Protein AF-A0A7D5N4Z1-F1 (afdb_monomer)

pLDDT: mean 80.25, std 20.15, range [29.64, 98.75]

Radius of gyration: 25.47 Å; Cα contacts (8 Å, |Δi|>4): 442; chains: 1; bounding box: 57×59×46 Å

Solvent-accessible surface area (backbone atoms only — not comparable to full-atom values): 12666 Å² total; per-residue (Å²): 54,67,39,46,40,84,80,30,51,70,9,36,26,38,37,32,42,27,51,52,94,55,94,46,41,27,31,43,32,22,30,40,20,60,63,55,10,34,33,41,40,34,22,59,38,72,70,51,70,72,51,78,49,69,42,87,53,62,78,53,32,35,65,41,74,47,76,59,92,38,39,38,40,29,31,36,21,78,78,75,75,64,76,42,84,71,48,78,47,77,36,79,63,66,93,67,62,47,72,47,81,36,77,40,29,79,45,89,98,50,87,54,72,50,38,80,63,91,85,81,80,98,68,86,71,72,82,66,89,61,71,81,69,68,73,44,81,45,72,37,54,82,83,54,80,60,50,34,32,44,29,43,44,53,87,76,48,74,55,72,46,79,49,73,45,57,47,98,88,66,51,75,78,46,76,48,77,41,62,33,68,67,48,68,44,80,40,54,48,84,82,46,74,91,85,82,75,89,70,85,86,68,81,70,78,75,77,76,77,89,130

Structure (mmCIF, N/CA/C/O backbone):
data_AF-A0A7D5N4Z1-F1
#
_entry.id   AF-A0A7D5N4Z1-F1
#
loop_
_atom_site.group_PDB
_atom_site.id
_atom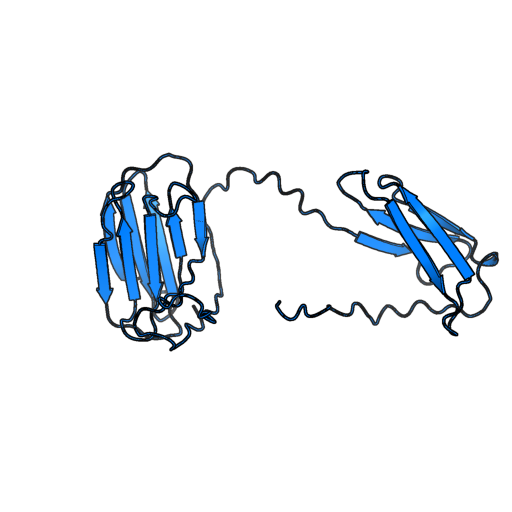_site.type_symbol
_atom_site.label_atom_id
_atom_site.label_alt_id
_atom_site.label_comp_id
_atom_site.label_asym_id
_atom_site.label_entity_id
_atom_site.label_seq_id
_atom_site.pdbx_PDB_ins_code
_atom_site.Cartn_x
_atom_site.Cartn_y
_atom_site.Cartn_z
_atom_site.occupancy
_atom_site.B_iso_or_equiv
_atom_site.auth_seq_id
_atom_site.auth_comp_id
_atom_site.auth_asym_id
_atom_site.auth_atom_id
_atom_site.pdbx_PDB_model_num
ATOM 1 N N . MET A 1 1 ? 3.210 -9.883 -3.774 1.00 87.44 1 MET A N 1
ATOM 2 C CA . MET A 1 1 ? 2.135 -9.993 -4.776 1.00 87.44 1 MET A CA 1
ATOM 3 C C . MET A 1 1 ? 2.426 -11.229 -5.589 1.00 87.44 1 MET A C 1
ATOM 5 O O . MET A 1 1 ? 3.532 -11.355 -6.102 1.00 87.44 1 MET A O 1
ATOM 9 N N . LYS A 1 2 ? 1.469 -12.153 -5.645 1.00 88.69 2 LYS A N 1
ATOM 10 C CA . LYS A 1 2 ? 1.566 -13.330 -6.513 1.00 88.69 2 LYS A CA 1
ATOM 11 C C . LYS A 1 2 ? 1.108 -13.025 -7.931 1.00 88.69 2 LYS A C 1
ATOM 13 O O . LYS A 1 2 ? 1.633 -13.631 -8.851 1.00 88.69 2 LYS A O 1
ATOM 18 N N . HIS A 1 3 ? 0.150 -12.108 -8.068 1.00 91.81 3 HIS A N 1
ATOM 19 C CA . HIS A 1 3 ? -0.408 -11.719 -9.352 1.00 91.81 3 HIS A CA 1
ATOM 20 C C . HIS A 1 3 ? -0.899 -10.262 -9.342 1.00 91.81 3 HIS A C 1
ATOM 22 O O . HIS A 1 3 ? -1.378 -9.780 -8.308 1.00 91.81 3 HIS A O 1
ATOM 28 N N . VAL A 1 4 ? -0.816 -9.588 -10.484 1.00 91.81 4 VAL A N 1
ATOM 29 C CA . VAL A 1 4 ? -1.508 -8.352 -10.846 1.00 91.81 4 VAL A CA 1
ATOM 30 C C . VAL A 1 4 ? -2.098 -8.516 -12.250 1.00 91.81 4 VAL A C 1
ATOM 32 O O . VAL A 1 4 ? -1.390 -8.854 -13.197 1.00 91.81 4 VAL A O 1
ATOM 35 N N . GLY A 1 5 ? -3.394 -8.246 -12.393 1.00 89.38 5 GLY A N 1
ATOM 36 C CA . GLY A 1 5 ? -4.090 -8.401 -13.665 1.00 89.38 5 GLY A CA 1
ATOM 37 C C . GLY A 1 5 ? -3.460 -7.582 -14.784 1.00 89.38 5 GLY A C 1
ATOM 38 O O . GLY A 1 5 ? -3.300 -6.362 -14.673 1.00 89.38 5 GLY A O 1
ATOM 39 N N . ASN A 1 6 ? -3.145 -8.237 -15.903 1.00 92.06 6 ASN A N 1
ATOM 40 C CA . ASN A 1 6 ? -2.630 -7.581 -17.107 1.00 92.06 6 ASN A CA 1
ATOM 41 C C . ASN A 1 6 ? -3.762 -6.947 -17.935 1.00 92.06 6 ASN A C 1
ATOM 43 O O . ASN A 1 6 ? -4.020 -7.316 -19.078 1.00 92.06 6 ASN A O 1
ATOM 47 N N . ILE A 1 7 ? -4.480 -6.020 -17.307 1.00 91.50 7 ILE A N 1
ATOM 48 C CA . ILE A 1 7 ? -5.651 -5.333 -17.874 1.00 91.50 7 ILE A CA 1
ATOM 49 C C . ILE A 1 7 ? -5.257 -3.956 -18.421 1.00 91.50 7 ILE A C 1
ATOM 51 O O . ILE A 1 7 ? -5.824 -3.464 -19.394 1.00 91.50 7 ILE A O 1
ATOM 55 N N . TYR A 1 8 ? -4.255 -3.336 -17.801 1.00 95.38 8 TYR A N 1
ATOM 56 C CA . TYR A 1 8 ? -3.620 -2.104 -18.245 1.00 95.38 8 TYR A CA 1
ATOM 57 C C . TYR A 1 8 ? -2.178 -2.098 -17.739 1.00 95.38 8 TYR A C 1
ATOM 59 O O . TYR A 1 8 ? -1.920 -2.610 -16.651 1.00 95.38 8 TYR A O 1
ATOM 67 N N . SER A 1 9 ? -1.234 -1.483 -18.462 1.00 95.62 9 SER A N 1
ATOM 68 C CA . SER A 1 9 ? 0.184 -1.481 -18.052 1.00 95.62 9 SER A CA 1
ATOM 69 C C . SER A 1 9 ? 0.394 -0.884 -16.654 1.00 95.62 9 SER A C 1
ATOM 71 O O . SER A 1 9 ? 1.261 -1.330 -15.905 1.00 95.62 9 SER A O 1
ATOM 73 N N . TRP A 1 10 ? -0.447 0.087 -16.292 1.00 96.25 10 TRP A N 1
ATOM 74 C CA . TRP A 1 10 ? -0.523 0.743 -14.985 1.00 96.25 10 TRP A CA 1
ATOM 75 C C . TRP A 1 10 ? -1.644 0.226 -14.075 1.00 96.25 10 TRP A C 1
ATOM 77 O O . TRP A 1 10 ? -2.023 0.936 -13.138 1.00 96.25 10 TRP A O 1
ATOM 87 N N . ALA A 1 11 ? -2.174 -0.979 -14.297 1.00 96.25 11 ALA A N 1
ATOM 88 C CA . ALA A 1 11 ? -2.868 -1.687 -13.224 1.00 96.25 11 ALA A CA 1
ATOM 89 C C . ALA A 1 11 ? -1.899 -1.880 -12.041 1.00 96.25 11 ALA A C 1
ATOM 91 O O . ALA A 1 11 ? -0.683 -1.927 -12.222 1.00 96.25 11 ALA A O 1
ATOM 92 N N . LYS A 1 12 ? -2.415 -1.902 -10.813 1.00 96.69 12 LYS A N 1
ATOM 93 C CA . LYS A 1 12 ? -1.607 -1.840 -9.589 1.00 96.69 12 LYS A CA 1
ATOM 94 C C . LYS A 1 12 ? -2.113 -2.839 -8.570 1.00 96.69 12 LYS A C 1
ATOM 96 O O . LYS A 1 12 ? -3.306 -2.857 -8.269 1.00 96.69 12 LYS A O 1
ATOM 101 N N . ALA A 1 13 ? -1.182 -3.565 -7.968 1.00 96.75 13 ALA A N 1
ATOM 102 C CA . ALA A 1 13 ? -1.391 -4.298 -6.729 1.00 96.75 13 ALA A CA 1
ATOM 103 C C . ALA A 1 13 ? -0.227 -4.006 -5.774 1.00 96.75 13 ALA A C 1
ATOM 105 O O . ALA A 1 13 ? 0.937 -4.134 -6.146 1.00 96.75 13 ALA A O 1
ATOM 106 N N . GLY A 1 14 ? -0.513 -3.604 -4.539 1.00 97.38 14 GLY A N 1
ATOM 107 C CA . GLY A 1 14 ? 0.528 -3.336 -3.550 1.00 97.38 14 GLY A CA 1
ATOM 108 C C . GLY A 1 14 ? 0.004 -2.886 -2.199 1.00 97.38 14 GLY A C 1
ATOM 109 O O . GLY A 1 14 ? -1.053 -3.324 -1.751 1.00 97.38 14 GLY A O 1
ATOM 110 N N . VAL A 1 15 ? 0.758 -2.009 -1.545 1.00 98.12 15 VAL A N 1
ATOM 111 C CA . VAL A 1 15 ? 0.422 -1.441 -0.236 1.00 98.12 15 VAL A CA 1
ATOM 112 C C . VAL A 1 15 ? 0.338 0.075 -0.317 1.00 98.12 15 VAL A C 1
ATOM 114 O O . VAL A 1 15 ? 1.018 0.701 -1.129 1.00 98.12 15 VAL A O 1
ATOM 117 N N . MET A 1 16 ? -0.483 0.675 0.536 1.00 98.31 16 MET A N 1
ATOM 118 C CA . MET A 1 16 ? -0.638 2.123 0.632 1.00 98.31 16 MET A CA 1
ATOM 119 C C . MET A 1 16 ? -0.737 2.556 2.088 1.00 98.31 16 MET A C 1
ATOM 121 O O . MET A 1 16 ? -1.402 1.901 2.890 1.00 98.31 16 MET A O 1
ATOM 125 N N . ILE A 1 17 ? -0.126 3.700 2.389 1.00 98.25 17 ILE A N 1
ATOM 126 C CA . ILE A 1 17 ? -0.434 4.510 3.564 1.00 98.25 17 ILE A CA 1
ATOM 127 C C . ILE A 1 17 ? -1.073 5.809 3.072 1.00 98.25 17 ILE A C 1
ATOM 129 O O . ILE A 1 17 ? -0.517 6.488 2.208 1.00 98.25 17 ILE A O 1
ATOM 133 N N . ARG A 1 18 ? -2.244 6.158 3.602 1.00 98.12 18 ARG A N 1
ATOM 134 C CA . ARG A 1 18 ? -2.991 7.373 3.252 1.00 98.12 18 ARG A CA 1
ATOM 135 C C . ARG A 1 18 ? -3.532 8.062 4.495 1.00 98.12 18 ARG A C 1
ATOM 137 O O . ARG A 1 18 ? -3.934 7.398 5.448 1.00 98.12 18 ARG A O 1
ATOM 144 N N . GLU A 1 19 ? -3.571 9.388 4.472 1.00 97.62 19 GLU A N 1
ATOM 145 C CA . GLU A 1 19 ? -3.971 10.175 5.644 1.00 97.62 19 GLU A CA 1
ATOM 146 C C . GLU A 1 19 ? -5.468 10.039 5.948 1.00 97.62 19 GLU A C 1
ATOM 148 O O . GLU A 1 19 ? -5.876 9.877 7.091 1.00 97.62 19 GLU A O 1
ATOM 153 N N . THR A 1 20 ? -6.303 10.056 4.911 1.00 96.56 20 THR A N 1
ATOM 154 C CA . THR A 1 20 ? -7.766 10.014 5.017 1.00 96.56 20 THR A CA 1
ATOM 155 C C . THR A 1 20 ? -8.365 9.142 3.917 1.00 96.56 20 THR A C 1
ATOM 157 O O . THR A 1 20 ? -7.721 8.863 2.903 1.00 96.56 20 THR A O 1
ATOM 160 N N . LEU A 1 21 ? -9.631 8.742 4.065 1.00 94.69 21 LEU A N 1
ATOM 161 C CA . LEU A 1 21 ? -10.354 7.953 3.055 1.00 94.69 21 LEU A CA 1
ATOM 162 C C . LEU A 1 21 ? -10.891 8.784 1.872 1.00 94.69 21 LEU A C 1
ATOM 164 O O . LEU A 1 21 ? -11.389 8.217 0.901 1.00 94.69 21 LEU A O 1
ATOM 168 N N . GLN A 1 22 ? -10.732 10.110 1.899 1.00 96.38 22 GLN A N 1
ATOM 169 C CA . GLN A 1 22 ? -11.157 11.000 0.812 1.00 96.38 22 GLN A CA 1
ATOM 170 C C . GLN A 1 22 ? -10.310 10.795 -0.450 1.00 96.38 22 GLN A C 1
ATOM 172 O O . GLN A 1 22 ? -9.104 10.556 -0.367 1.00 96.38 22 GLN A O 1
ATOM 177 N N . THR A 1 23 ? -10.915 10.909 -1.633 1.00 94.31 23 THR A N 1
ATOM 178 C CA . THR A 1 23 ? -10.254 10.660 -2.935 1.00 94.31 23 THR A CA 1
ATOM 179 C C . THR A 1 23 ? -9.027 11.549 -3.182 1.00 94.31 23 THR A C 1
ATOM 181 O O . THR A 1 23 ? -8.060 11.141 -3.830 1.00 94.31 23 THR A O 1
ATOM 184 N N . ASN A 1 24 ? -9.024 12.751 -2.611 1.00 95.62 24 ASN A N 1
ATOM 185 C CA . ASN A 1 24 ? -7.960 13.745 -2.723 1.00 95.62 24 ASN A CA 1
ATOM 186 C C . ASN A 1 24 ? -6.883 13.649 -1.620 1.00 95.62 24 ASN A C 1
ATOM 188 O O . ASN A 1 24 ? -6.031 14.531 -1.526 1.00 95.62 24 ASN A O 1
ATOM 192 N N . SER A 1 25 ? -6.898 12.599 -0.792 1.00 98.19 25 SER A N 1
ATOM 193 C CA . SER A 1 25 ? -5.991 12.458 0.352 1.00 98.19 25 SER A CA 1
ATOM 194 C C . SER A 1 25 ? -4.517 12.334 -0.041 1.00 98.19 25 SER A C 1
ATOM 196 O O . SER A 1 25 ? -4.190 11.739 -1.079 1.00 98.19 25 SER A O 1
ATOM 198 N N . LYS A 1 26 ? -3.641 12.851 0.827 1.00 98.69 26 LYS A N 1
ATOM 199 C CA . LYS A 1 26 ? -2.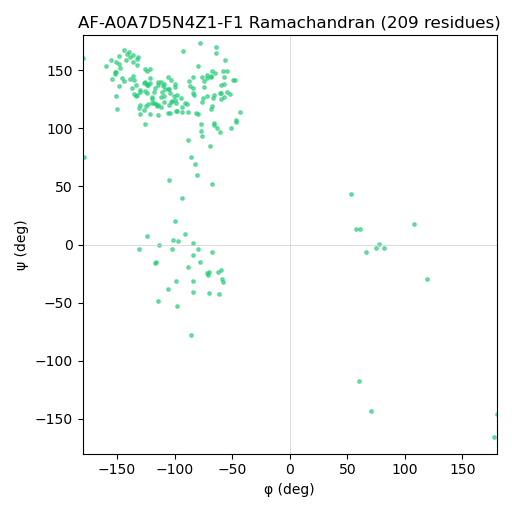204 12.561 0.809 1.00 98.69 26 LYS A CA 1
ATOM 200 C C . LYS A 1 26 ? -1.990 11.062 0.982 1.00 98.69 26 LYS A C 1
ATOM 202 O O . LYS A 1 26 ? -2.651 10.425 1.807 1.00 98.69 26 LYS A O 1
ATOM 207 N N . HIS A 1 27 ? -1.077 10.495 0.211 1.00 98.69 27 HIS A N 1
ATOM 208 C CA . HIS A 1 27 ? -0.798 9.064 0.254 1.00 98.69 27 HIS A CA 1
ATOM 209 C C . HIS A 1 27 ? 0.614 8.765 -0.229 1.00 98.69 27 HIS A C 1
ATOM 211 O O . HIS A 1 27 ? 1.187 9.536 -0.988 1.00 98.69 27 HIS A O 1
ATOM 217 N N . SER A 1 28 ? 1.128 7.605 0.153 1.00 98.69 28 SER A N 1
ATOM 218 C CA . SER A 1 28 ? 2.225 6.930 -0.529 1.00 98.69 28 SER A CA 1
ATOM 219 C C . SER A 1 28 ? 1.800 5.489 -0.757 1.00 98.69 28 SER A C 1
ATOM 221 O O . SER A 1 28 ? 1.253 4.851 0.144 1.00 98.69 28 SER A O 1
ATOM 223 N N . MET A 1 29 ? 1.996 4.981 -1.967 1.00 98.62 29 MET A N 1
ATOM 224 C CA . MET A 1 29 ? 1.751 3.585 -2.302 1.00 98.62 29 MET A CA 1
ATOM 225 C C . MET A 1 29 ? 2.986 2.976 -2.937 1.00 98.62 29 MET A C 1
ATOM 227 O O . MET A 1 29 ? 3.626 3.615 -3.765 1.00 98.62 29 MET A O 1
ATOM 231 N N . CYS A 1 30 ? 3.305 1.743 -2.566 1.00 98.69 30 CYS A N 1
ATOM 232 C CA . CYS A 1 30 ? 4.328 0.942 -3.223 1.00 98.69 30 CYS A CA 1
ATOM 233 C C . CYS A 1 30 ? 3.638 -0.267 -3.852 1.00 98.69 30 CYS A C 1
ATOM 235 O O . CYS A 1 30 ? 2.957 -1.028 -3.158 1.00 98.69 30 CYS A O 1
ATOM 237 N N . VAL A 1 31 ? 3.738 -0.389 -5.172 1.00 98.44 31 VAL A N 1
ATOM 238 C CA . VAL A 1 31 ? 2.924 -1.298 -5.983 1.00 98.44 31 VAL A CA 1
ATOM 239 C C . VAL A 1 31 ? 3.767 -2.030 -7.015 1.00 98.44 31 VAL A C 1
ATOM 241 O O . VAL A 1 31 ? 4.828 -1.561 -7.411 1.00 98.44 31 VAL A O 1
ATOM 244 N N . LEU A 1 32 ? 3.265 -3.176 -7.460 1.00 98.25 32 LEU A N 1
ATOM 245 C CA . LEU A 1 32 ? 3.690 -3.851 -8.675 1.00 98.25 32 LEU A CA 1
ATOM 246 C C . LEU A 1 32 ? 2.638 -3.613 -9.763 1.00 98.25 32 LEU A C 1
ATOM 248 O O . LEU A 1 32 ? 1.432 -3.604 -9.488 1.00 98.25 32 LEU A O 1
ATOM 252 N N . THR A 1 33 ? 3.107 -3.420 -10.988 1.00 97.94 33 THR A N 1
ATOM 253 C CA . THR A 1 33 ? 2.296 -3.225 -12.189 1.00 97.94 33 THR A CA 1
ATOM 254 C C . THR A 1 33 ? 2.672 -4.271 -13.239 1.00 97.94 33 THR A C 1
ATOM 256 O O . THR A 1 33 ? 3.831 -4.693 -13.274 1.00 97.94 33 THR A O 1
ATOM 259 N N . PRO A 1 34 ? 1.739 -4.699 -14.106 1.00 95.12 34 PRO A N 1
ATOM 260 C CA . PRO A 1 34 ? 2.032 -5.725 -15.104 1.00 95.12 34 PRO A CA 1
ATOM 261 C C . PRO A 1 34 ? 2.941 -5.210 -16.231 1.00 95.12 34 PRO A C 1
ATOM 263 O O . PRO A 1 34 ? 3.624 -6.008 -16.864 1.00 95.12 34 PRO A O 1
ATOM 266 N N . GLY A 1 35 ? 2.953 -3.894 -16.497 1.00 95.94 35 GLY A N 1
ATOM 267 C CA . GLY A 1 35 ? 3.679 -3.312 -17.633 1.00 95.94 35 GLY A CA 1
ATOM 268 C C . GLY A 1 35 ? 4.810 -2.340 -17.288 1.00 95.94 35 GLY A C 1
ATOM 269 O O . GLY A 1 35 ? 5.624 -2.065 -18.162 1.00 95.94 35 GLY A O 1
ATOM 270 N N . ASN A 1 36 ? 4.881 -1.821 -16.058 1.00 97.44 36 ASN A N 1
ATOM 271 C CA . ASN A 1 36 ? 5.882 -0.818 -15.651 1.00 97.44 36 ASN A CA 1
ATOM 272 C C . ASN A 1 36 ? 6.716 -1.265 -14.435 1.00 97.44 36 ASN A C 1
ATOM 274 O O . ASN A 1 36 ? 7.481 -0.484 -13.884 1.00 97.44 36 ASN A O 1
ATOM 278 N N . GLY A 1 37 ? 6.572 -2.518 -13.994 1.00 98.06 37 GLY A N 1
ATOM 279 C CA . GLY A 1 37 ? 7.317 -3.054 -12.858 1.00 98.06 37 GLY A CA 1
ATOM 280 C C . GLY A 1 37 ? 6.881 -2.477 -11.512 1.00 98.06 37 GLY A C 1
ATOM 281 O O . GLY A 1 37 ? 5.684 -2.289 -11.264 1.00 98.06 37 GLY A O 1
ATOM 282 N N . PHE A 1 38 ? 7.847 -2.273 -10.617 1.00 98.69 38 PHE A N 1
ATOM 283 C CA . PHE A 1 38 ? 7.614 -1.762 -9.268 1.00 98.69 38 PHE A CA 1
ATOM 284 C C . PHE A 1 38 ? 7.544 -0.238 -9.285 1.00 98.69 38 PHE A C 1
ATOM 286 O O . PHE A 1 38 ? 8.417 0.408 -9.852 1.00 98.69 38 PHE A O 1
ATOM 293 N N . ALA A 1 39 ? 6.557 0.341 -8.608 1.00 98.62 39 ALA A N 1
ATOM 294 C CA . ALA A 1 39 ? 6.371 1.784 -8.557 1.00 98.62 39 ALA A CA 1
ATOM 295 C C . ALA A 1 39 ? 6.061 2.274 -7.142 1.00 98.62 39 ALA A C 1
ATOM 297 O O . ALA A 1 39 ? 5.303 1.650 -6.394 1.00 98.62 39 ALA A O 1
ATOM 298 N N . ASN A 1 40 ? 6.616 3.431 -6.793 1.00 98.75 40 ASN A N 1
ATOM 299 C CA . ASN A 1 40 ? 6.132 4.265 -5.713 1.00 98.75 40 ASN A CA 1
ATOM 300 C C . ASN A 1 40 ? 5.395 5.465 -6.304 1.00 98.75 40 ASN A C 1
ATOM 302 O O . ASN A 1 40 ? 5.986 6.257 -7.031 1.00 98.75 40 ASN A O 1
ATOM 306 N N . GLN A 1 41 ? 4.116 5.603 -5.961 1.00 98.56 41 GLN A N 1
ATOM 307 C CA . GLN A 1 41 ? 3.320 6.782 -6.295 1.00 98.56 41 GLN A CA 1
ATOM 308 C C . GLN A 1 41 ? 2.881 7.470 -5.016 1.00 98.56 41 GLN A C 1
ATOM 310 O O . GLN A 1 41 ? 2.433 6.809 -4.074 1.00 98.56 41 GLN A O 1
ATOM 315 N N . TRP A 1 42 ? 3.011 8.790 -4.965 1.00 98.75 42 TRP A N 1
ATOM 316 C CA . TRP A 1 42 ? 2.666 9.541 -3.768 1.00 98.75 42 TRP A CA 1
ATOM 317 C C . TRP A 1 42 ? 2.019 10.878 -4.090 1.00 98.75 42 TRP A C 1
ATOM 319 O O . TRP A 1 42 ? 2.148 11.406 -5.185 1.00 98.75 42 TRP A O 1
ATOM 329 N N . ARG A 1 43 ? 1.294 11.408 -3.111 1.00 98.62 43 ARG A N 1
ATOM 330 C CA . ARG A 1 43 ? 0.721 12.750 -3.106 1.00 98.62 43 ARG A CA 1
ATOM 331 C C . ARG A 1 43 ? 1.091 13.395 -1.782 1.00 98.62 43 ARG A C 1
ATOM 333 O O . ARG A 1 43 ? 0.674 12.904 -0.729 1.00 98.62 43 ARG A O 1
ATOM 340 N N . ASP A 1 44 ? 1.848 14.480 -1.843 1.00 98.12 44 ASP A N 1
ATOM 341 C CA . ASP A 1 44 ? 2.365 15.193 -0.675 1.00 98.12 44 ASP A CA 1
ATOM 342 C C . ASP A 1 44 ? 1.405 16.274 -0.142 1.00 98.12 44 ASP A C 1
ATOM 344 O O . ASP A 1 44 ? 1.477 16.647 1.028 1.00 98.12 44 ASP A O 1
ATOM 348 N N . GLN A 1 45 ? 0.459 16.726 -0.970 1.00 97.94 45 GLN A N 1
ATOM 349 C CA . GLN A 1 45 ? -0.533 17.749 -0.637 1.00 97.94 45 GLN A CA 1
ATOM 350 C C . GLN A 1 45 ? -1.963 17.267 -0.883 1.00 97.94 45 GLN A C 1
ATOM 352 O O . GLN A 1 45 ? -2.266 16.624 -1.886 1.00 97.94 45 GLN A O 1
ATOM 357 N N . THR A 1 46 ? -2.890 17.606 0.014 1.00 98.00 46 THR A N 1
ATOM 358 C CA . THR A 1 46 ? -4.314 17.311 -0.204 1.00 98.00 46 THR A CA 1
ATOM 359 C C . THR A 1 46 ? -4.796 18.013 -1.473 1.00 98.00 46 THR A C 1
ATOM 361 O O . THR A 1 46 ? -4.573 19.207 -1.634 1.00 98.00 46 THR A O 1
ATOM 364 N N . ALA A 1 47 ? -5.467 17.271 -2.357 1.00 97.31 47 ALA A N 1
ATOM 365 C CA . ALA A 1 47 ? -5.879 17.734 -3.688 1.00 97.31 47 ALA A CA 1
ATOM 366 C C . ALA A 1 47 ? -4.730 18.153 -4.632 1.00 97.31 47 ALA A C 1
ATOM 368 O O . ALA A 1 47 ? -4.994 18.736 -5.680 1.00 97.31 47 ALA A O 1
ATOM 369 N N . GLY A 1 48 ? -3.482 17.812 -4.299 1.00 97.00 48 GLY A N 1
ATOM 370 C CA . GLY A 1 48 ? -2.335 17.956 -5.190 1.00 97.00 48 GLY A CA 1
ATOM 371 C C . GLY A 1 48 ? -2.241 16.853 -6.250 1.00 97.00 48 GLY A C 1
ATOM 372 O O . GLY A 1 48 ? -2.986 15.862 -6.236 1.00 97.00 48 GLY A O 1
ATOM 373 N N . GLY A 1 49 ? -1.282 17.028 -7.160 1.00 97.00 49 GLY A N 1
ATOM 374 C CA . GLY A 1 49 ? -0.873 15.997 -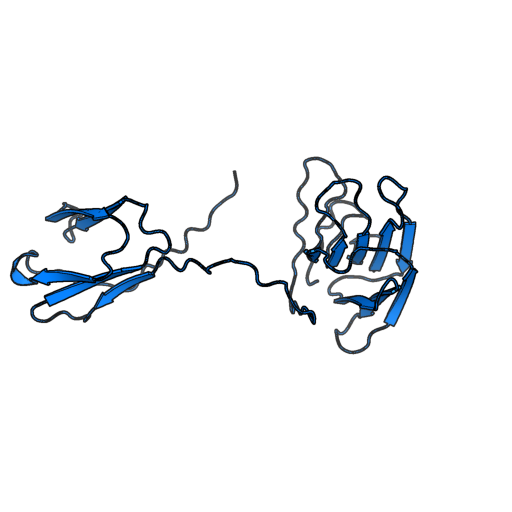8.113 1.00 97.00 49 GLY A CA 1
ATOM 375 C C . GLY A 1 49 ? -0.264 14.778 -7.418 1.00 97.00 49 GLY A C 1
ATOM 376 O O . GLY A 1 49 ? 0.069 14.822 -6.235 1.00 97.00 49 GLY A O 1
ATOM 377 N N . SER A 1 50 ? -0.161 13.676 -8.156 1.00 97.00 50 SER A N 1
ATOM 378 C CA . SER A 1 50 ? 0.602 12.513 -7.710 1.00 97.00 50 SER A CA 1
ATOM 379 C C . SER A 1 50 ? 1.905 12.433 -8.488 1.00 97.00 50 SER A C 1
ATOM 381 O O . SER A 1 50 ? 1.893 12.537 -9.713 1.00 97.00 50 SER A O 1
ATOM 383 N N . ASP A 1 51 ? 2.992 12.205 -7.768 1.00 98.50 51 ASP A N 1
ATOM 384 C CA . ASP A 1 51 ? 4.309 11.913 -8.313 1.00 98.50 51 ASP A CA 1
ATOM 385 C C . ASP A 1 51 ? 4.521 10.400 -8.430 1.00 98.50 51 ASP A C 1
ATOM 387 O O . ASP A 1 51 ? 3.764 9.594 -7.873 1.00 98.50 51 ASP A O 1
ATOM 391 N N . ASN A 1 52 ? 5.560 10.009 -9.169 1.00 98.38 52 ASN A N 1
ATOM 392 C CA . ASN A 1 52 ? 5.870 8.615 -9.454 1.00 98.38 52 ASN A CA 1
ATOM 393 C C . ASN A 1 52 ? 7.381 8.389 -9.599 1.00 98.38 52 ASN A C 1
ATOM 395 O O . ASN A 1 52 ? 8.060 9.132 -10.304 1.00 98.38 52 ASN A O 1
ATOM 399 N N . VAL A 1 53 ? 7.869 7.304 -8.999 1.00 98.62 53 VAL A N 1
ATOM 400 C CA . VAL A 1 53 ? 9.176 6.695 -9.279 1.00 98.62 53 VAL A CA 1
ATOM 401 C C . VAL A 1 53 ? 8.949 5.209 -9.510 1.00 98.62 53 VAL A C 1
ATOM 403 O O . VAL A 1 53 ? 8.293 4.560 -8.695 1.00 98.62 53 VAL A O 1
ATOM 406 N N . ASP A 1 54 ? 9.500 4.659 -10.586 1.00 98.50 54 ASP A N 1
ATOM 407 C CA . ASP A 1 54 ? 9.368 3.244 -10.922 1.00 98.50 54 ASP A CA 1
ATOM 408 C C . ASP A 1 54 ? 10.682 2.612 -11.386 1.00 98.50 54 ASP A C 1
ATOM 410 O O . ASP A 1 54 ? 11.671 3.287 -11.677 1.00 98.50 54 ASP A O 1
ATOM 414 N N . THR A 1 55 ? 10.700 1.283 -11.363 1.00 98.50 55 THR A N 1
ATOM 415 C CA . THR A 1 55 ? 11.798 0.454 -11.847 1.00 98.50 55 THR A CA 1
ATOM 416 C C . THR A 1 55 ? 11.265 -0.859 -12.405 1.00 98.50 55 THR A C 1
ATOM 418 O O . THR A 1 55 ? 10.205 -1.352 -12.004 1.00 98.50 55 THR A O 1
ATOM 421 N N . ALA A 1 56 ? 12.030 -1.460 -13.313 1.00 97.81 56 ALA A N 1
ATOM 422 C CA . ALA A 1 56 ? 11.670 -2.721 -13.934 1.00 97.81 56 ALA A CA 1
ATOM 423 C C . ALA A 1 56 ? 11.453 -3.831 -12.891 1.00 97.81 56 ALA A C 1
ATOM 425 O O . ALA A 1 56 ? 12.145 -3.931 -11.876 1.00 97.81 56 ALA A O 1
ATOM 426 N N . GLY A 1 57 ? 10.485 -4.697 -13.168 1.00 95.75 57 GLY A N 1
ATOM 427 C CA . GLY A 1 57 ? 10.101 -5.787 -12.286 1.00 95.75 57 GLY A CA 1
ATOM 428 C C . GLY A 1 57 ? 8.971 -6.599 -12.892 1.00 95.75 57 GLY A C 1
ATOM 429 O O . GLY A 1 57 ? 8.281 -6.138 -13.798 1.00 95.75 57 GLY A O 1
ATOM 430 N N . THR A 1 58 ? 8.796 -7.817 -12.398 1.00 95.12 58 THR A N 1
ATOM 431 C CA . THR A 1 58 ? 7.707 -8.711 -12.799 1.00 95.12 58 THR A CA 1
ATOM 432 C C . THR A 1 58 ? 7.165 -9.429 -11.573 1.00 95.12 58 THR A C 1
ATOM 434 O O . THR A 1 58 ? 7.758 -9.386 -10.492 1.00 95.12 58 THR A O 1
ATOM 437 N N . GLU A 1 59 ? 6.002 -10.047 -11.728 1.00 91.94 59 GLU A N 1
ATOM 438 C CA . GLU A 1 59 ? 5.452 -10.940 -10.720 1.00 91.94 59 GLU A CA 1
ATOM 439 C C . GLU A 1 59 ? 6.094 -12.341 -10.773 1.00 91.94 59 GLU A C 1
ATOM 441 O O . GLU A 1 59 ? 6.523 -12.777 -11.843 1.00 91.94 59 GLU A O 1
ATOM 446 N N . PRO A 1 60 ? 6.121 -13.076 -9.645 1.00 95.44 60 PRO A N 1
ATOM 447 C CA . PRO A 1 60 ? 5.790 -12.607 -8.301 1.00 95.44 60 PRO A CA 1
ATOM 448 C C . PRO A 1 60 ? 6.832 -11.604 -7.781 1.00 95.44 60 PRO A C 1
ATOM 450 O O . PRO A 1 60 ? 8.024 -11.720 -8.045 1.00 95.44 60 PRO A O 1
ATOM 453 N N . GLY A 1 61 ? 6.374 -10.620 -7.010 1.00 96.12 61 GLY A N 1
ATOM 454 C CA . GLY A 1 61 ? 7.230 -9.566 -6.463 1.00 96.12 61 GLY A CA 1
ATOM 455 C C . GLY A 1 61 ? 6.747 -9.099 -5.097 1.00 96.12 61 GLY A C 1
ATOM 456 O O . GLY A 1 61 ? 5.559 -9.178 -4.785 1.00 96.12 61 GLY A O 1
ATOM 457 N N . TRP A 1 62 ? 7.651 -8.611 -4.260 1.00 98.31 62 TRP A N 1
ATOM 458 C CA . TRP A 1 62 ? 7.359 -8.124 -2.916 1.00 98.31 62 TRP A CA 1
ATOM 459 C C . TRP A 1 62 ? 7.564 -6.618 -2.861 1.00 98.31 62 TRP A C 1
ATOM 461 O O . TRP A 1 62 ? 8.524 -6.092 -3.414 1.00 98.31 62 TRP A O 1
ATOM 471 N N . VAL A 1 63 ? 6.667 -5.931 -2.163 1.00 98.44 63 VAL A N 1
ATOM 472 C CA . VAL A 1 63 ? 6.747 -4.490 -1.913 1.00 98.44 63 VAL A CA 1
ATOM 473 C C . VAL A 1 63 ? 6.658 -4.237 -0.420 1.00 98.44 63 VAL A C 1
ATOM 475 O O . VAL A 1 63 ? 6.043 -5.011 0.320 1.00 98.44 63 VAL A O 1
ATOM 478 N N . LYS A 1 64 ? 7.275 -3.150 0.022 1.00 98.06 64 LYS A N 1
ATOM 479 C CA . LYS A 1 64 ? 7.244 -2.693 1.406 1.00 98.06 64 LYS A CA 1
ATOM 480 C C . LYS A 1 64 ? 7.215 -1.175 1.416 1.00 98.06 64 LYS A C 1
ATOM 482 O O . LYS A 1 64 ? 7.883 -0.532 0.615 1.00 98.06 64 LYS A O 1
ATOM 487 N N . LEU A 1 65 ? 6.441 -0.622 2.336 1.00 98.38 65 LEU A N 1
ATOM 488 C CA . LEU A 1 65 ? 6.360 0.808 2.575 1.00 98.38 65 LEU A CA 1
ATOM 489 C C . LEU A 1 65 ? 6.539 1.044 4.071 1.00 98.38 65 LEU A C 1
ATOM 491 O O . LEU A 1 65 ? 5.773 0.523 4.881 1.00 98.38 65 LEU A O 1
ATOM 495 N N . GLU A 1 66 ? 7.563 1.807 4.423 1.00 97.62 66 GLU A N 1
ATOM 496 C CA . GLU A 1 66 ? 7.896 2.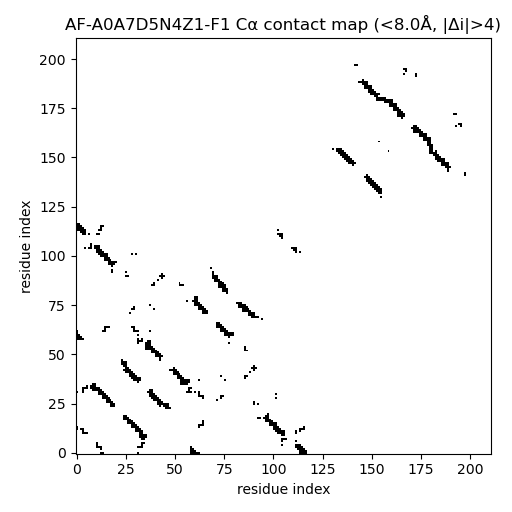174 5.794 1.00 97.62 66 GLU A CA 1
ATOM 497 C C . GLU A 1 66 ? 7.601 3.659 5.998 1.00 97.62 66 GLU A C 1
ATOM 499 O O . GLU A 1 66 ? 7.882 4.478 5.124 1.00 97.62 66 GLU A O 1
ATOM 504 N N . ARG A 1 67 ? 7.024 4.015 7.148 1.00 97.25 67 ARG A N 1
ATOM 505 C CA . ARG A 1 67 ? 6.807 5.407 7.554 1.00 97.25 67 ARG A CA 1
ATOM 506 C C . ARG A 1 67 ? 7.548 5.668 8.860 1.00 97.25 67 ARG A C 1
ATOM 508 O O . ARG A 1 67 ? 7.283 4.993 9.852 1.00 97.25 67 ARG A O 1
ATOM 515 N N . LEU A 1 68 ? 8.404 6.687 8.873 1.00 95.62 68 LEU A N 1
ATOM 516 C CA . LEU A 1 68 ? 9.047 7.223 10.071 1.00 95.62 68 LEU A CA 1
ATOM 517 C C . LEU A 1 68 ? 8.783 8.732 10.148 1.00 95.62 68 LEU A C 1
ATOM 519 O O . LEU A 1 68 ? 9.361 9.517 9.398 1.00 95.62 68 LEU A O 1
ATOM 523 N N . GLY A 1 69 ? 7.869 9.142 11.031 1.00 94.94 69 GLY A N 1
ATOM 524 C CA . GLY A 1 69 ? 7.374 10.520 11.067 1.00 94.94 69 GLY A CA 1
ATOM 525 C C . GLY A 1 69 ? 6.716 10.905 9.738 1.00 94.94 69 GLY A C 1
ATOM 526 O O . GLY A 1 69 ? 5.730 10.293 9.326 1.00 94.94 69 GLY A O 1
ATOM 527 N N . ASN A 1 70 ? 7.281 11.898 9.052 1.00 97.75 70 ASN A N 1
ATOM 528 C CA . ASN A 1 70 ? 6.826 12.345 7.730 1.00 97.75 70 ASN A CA 1
ATOM 529 C C . ASN A 1 70 ? 7.629 11.737 6.571 1.00 97.75 70 ASN A C 1
ATOM 531 O O . ASN A 1 70 ? 7.378 12.072 5.418 1.00 97.75 70 ASN A O 1
ATOM 535 N N . THR A 1 71 ? 8.587 10.855 6.852 1.00 98.38 71 THR A N 1
ATOM 536 C CA . THR A 1 71 ? 9.403 10.201 5.826 1.00 98.38 71 THR A CA 1
ATOM 537 C C . THR A 1 71 ? 8.795 8.855 5.461 1.00 98.38 71 THR A C 1
ATOM 539 O O . THR A 1 71 ? 8.570 8.014 6.332 1.00 98.38 71 THR A O 1
ATOM 542 N N . PHE A 1 72 ? 8.546 8.652 4.172 1.00 98.69 72 PHE A N 1
ATOM 543 C CA . PHE A 1 72 ? 7.999 7.431 3.597 1.00 98.69 72 PHE A CA 1
ATOM 544 C C . PHE A 1 72 ? 9.039 6.787 2.695 1.00 98.69 72 PHE A C 1
ATOM 546 O O . PHE A 1 72 ? 9.443 7.382 1.696 1.00 98.69 72 PHE A O 1
ATOM 553 N N . THR A 1 73 ? 9.425 5.560 3.017 1.00 98.75 73 THR A N 1
ATOM 554 C CA . THR A 1 73 ? 10.445 4.823 2.276 1.00 98.75 73 THR A CA 1
ATOM 555 C C . THR A 1 73 ? 9.834 3.581 1.648 1.00 98.75 73 THR A C 1
ATOM 557 O O . THR A 1 73 ? 9.279 2.724 2.336 1.00 98.75 73 THR A O 1
ATOM 560 N N . SER A 1 74 ? 9.912 3.496 0.324 1.00 98.69 74 SER A N 1
ATOM 561 C CA . SER A 1 74 ? 9.408 2.369 -0.457 1.00 98.69 74 SER A CA 1
ATOM 562 C C . SER A 1 74 ? 10.538 1.428 -0.827 1.00 98.69 74 SER A C 1
ATOM 564 O O . SER A 1 74 ? 11.598 1.871 -1.266 1.00 98.69 74 SER A O 1
ATOM 566 N N . TYR A 1 75 ? 10.282 0.130 -0.721 1.00 98.75 75 TYR A N 1
ATOM 567 C CA . TYR A 1 75 ? 11.209 -0.924 -1.103 1.00 98.75 75 TYR A CA 1
ATOM 568 C C . TYR A 1 75 ? 10.509 -1.982 -1.946 1.00 98.75 75 TYR A C 1
ATOM 570 O O . TYR A 1 75 ? 9.314 -2.238 -1.784 1.00 98.75 75 TYR A O 1
ATOM 578 N N . PHE A 1 76 ? 11.287 -2.667 -2.774 1.00 98.62 76 PHE A N 1
ATOM 579 C CA . PHE A 1 76 ? 10.838 -3.832 -3.526 1.00 98.62 76 PHE A CA 1
ATOM 580 C C . PHE A 1 76 ? 11.824 -4.992 -3.395 1.00 98.62 76 PHE A C 1
ATOM 582 O O . PHE A 1 76 ? 12.982 -4.815 -3.014 1.00 98.62 76 PHE A O 1
ATOM 589 N N . SER A 1 77 ? 11.358 -6.196 -3.699 1.00 98.06 77 SER A N 1
ATOM 590 C CA . SER A 1 77 ? 12.167 -7.409 -3.696 1.00 98.06 77 SER A CA 1
ATOM 591 C C . SER A 1 77 ? 11.604 -8.419 -4.692 1.00 98.06 77 SER A C 1
ATOM 593 O O . SER A 1 77 ? 10.392 -8.497 -4.892 1.00 98.06 77 SER A O 1
ATOM 595 N N . THR A 1 78 ? 12.484 -9.199 -5.313 1.00 96.44 78 THR A N 1
ATOM 596 C CA . THR A 1 78 ? 12.135 -10.294 -6.233 1.00 96.44 78 THR A CA 1
ATOM 597 C C . THR A 1 78 ? 12.244 -11.674 -5.583 1.00 96.44 78 THR A C 1
ATOM 599 O O . THR A 1 78 ? 11.903 -12.668 -6.212 1.00 96.44 78 THR A O 1
ATOM 602 N N . ASP A 1 79 ? 12.700 -11.750 -4.330 1.00 93.75 79 ASP A N 1
ATOM 603 C CA . ASP A 1 79 ? 12.885 -13.002 -3.585 1.00 93.75 79 ASP A CA 1
ATOM 604 C C . ASP A 1 79 ? 12.264 -12.979 -2.173 1.00 93.75 79 ASP A C 1
ATOM 606 O O . ASP A 1 79 ? 12.294 -13.982 -1.460 1.00 93.75 79 ASP A O 1
ATOM 610 N N . GLY A 1 80 ? 11.714 -11.836 -1.751 1.00 93.69 80 GLY A N 1
ATOM 611 C CA . GLY A 1 80 ? 11.125 -11.616 -0.429 1.00 93.69 80 GLY A CA 1
ATOM 612 C C . GLY A 1 80 ? 12.139 -11.447 0.711 1.00 93.69 80 GLY A C 1
ATOM 613 O O . GLY A 1 80 ? 11.731 -11.168 1.841 1.00 93.69 80 GLY A O 1
ATOM 614 N N . ASN A 1 81 ? 13.440 -11.570 0.431 1.00 94.00 81 ASN A N 1
ATOM 615 C CA . ASN A 1 81 ? 14.521 -11.562 1.418 1.00 94.00 81 ASN A CA 1
ATOM 616 C C . ASN A 1 81 ? 15.433 -10.342 1.253 1.00 94.00 81 ASN A C 1
ATOM 618 O O . ASN A 1 81 ? 15.696 -9.631 2.224 1.00 94.00 81 ASN A O 1
ATOM 622 N N . ASN A 1 82 ? 15.876 -10.072 0.025 1.00 96.06 82 ASN A N 1
ATOM 623 C CA . ASN A 1 82 ? 16.735 -8.948 -0.318 1.00 96.06 82 ASN A CA 1
ATOM 624 C C . ASN A 1 82 ? 15.876 -7.761 -0.758 1.00 96.06 82 ASN A C 1
ATOM 626 O O . ASN A 1 82 ? 15.190 -7.820 -1.780 1.00 96.06 82 ASN A O 1
ATOM 630 N N . TRP A 1 83 ? 15.904 -6.684 0.026 1.00 98.00 83 TRP A N 1
ATOM 631 C CA . TRP A 1 83 ? 15.087 -5.492 -0.195 1.00 98.00 83 TRP A CA 1
ATOM 632 C C . TRP A 1 83 ? 15.909 -4.373 -0.826 1.00 98.00 83 TRP A C 1
ATOM 634 O O . TRP A 1 83 ? 16.904 -3.930 -0.259 1.00 98.00 83 TRP A O 1
ATOM 644 N N . ASN A 1 84 ? 15.450 -3.884 -1.974 1.00 98.56 84 ASN A N 1
ATOM 645 C CA . ASN A 1 84 ? 16.038 -2.759 -2.689 1.00 98.56 84 ASN A CA 1
ATOM 646 C C . ASN A 1 84 ? 15.233 -1.493 -2.404 1.00 98.56 84 ASN A C 1
ATOM 648 O O . ASN A 1 84 ? 14.000 -1.521 -2.438 1.00 98.56 84 ASN A O 1
ATOM 652 N N . LEU A 1 85 ? 15.923 -0.385 -2.129 1.00 98.56 85 LEU A N 1
ATOM 653 C CA . LEU A 1 85 ? 15.297 0.929 -2.004 1.00 98.56 85 LEU A CA 1
ATOM 654 C C . LEU A 1 85 ? 14.729 1.352 -3.362 1.00 98.56 85 LEU A C 1
ATOM 656 O O . LEU A 1 85 ? 15.445 1.336 -4.360 1.00 98.56 85 LEU A O 1
ATOM 660 N N . LEU A 1 86 ? 13.459 1.751 -3.379 1.00 98.62 86 LEU A N 1
ATOM 661 C CA . LEU A 1 86 ? 12.807 2.326 -4.552 1.00 98.62 86 LEU A CA 1
ATOM 662 C C . LEU A 1 86 ? 12.793 3.852 -4.489 1.00 98.62 86 LEU A C 1
ATOM 664 O O . LEU A 1 86 ? 13.205 4.513 -5.433 1.00 98.62 86 LEU A O 1
ATOM 668 N N . ASN A 1 87 ? 12.298 4.409 -3.381 1.00 98.75 87 ASN A N 1
ATOM 669 C CA . ASN A 1 87 ? 12.152 5.851 -3.211 1.00 98.75 87 ASN A CA 1
ATOM 670 C C . ASN A 1 87 ? 12.058 6.235 -1.729 1.00 98.75 87 ASN A C 1
ATOM 672 O O . ASN A 1 87 ? 11.550 5.455 -0.920 1.00 98.75 87 ASN A O 1
ATOM 676 N N . THR A 1 88 ? 12.458 7.465 -1.415 1.00 98.62 88 THR A N 1
ATOM 677 C CA . THR A 1 88 ? 12.203 8.123 -0.130 1.00 98.62 88 THR A CA 1
ATOM 678 C C . THR A 1 88 ? 11.502 9.451 -0.396 1.00 98.62 88 THR A C 1
ATOM 680 O O . THR A 1 88 ? 12.073 10.329 -1.038 1.00 98.62 88 THR A O 1
ATOM 683 N N . ALA A 1 89 ? 10.284 9.615 0.118 1.00 98.44 89 ALA A N 1
ATOM 684 C CA . ALA A 1 89 ? 9.483 10.827 -0.032 1.00 98.44 89 ALA A CA 1
ATOM 685 C C . ALA A 1 89 ? 9.132 11.429 1.334 1.00 98.44 89 ALA A C 1
ATOM 687 O O . ALA A 1 89 ? 8.834 10.706 2.286 1.00 98.44 89 ALA A O 1
ATOM 688 N N . THR A 1 90 ? 9.117 12.759 1.424 1.00 98.50 90 THR A N 1
ATOM 689 C CA . THR A 1 90 ? 8.648 13.475 2.617 1.00 98.50 90 THR A CA 1
ATOM 690 C C . THR A 1 90 ? 7.207 13.913 2.405 1.00 98.50 90 THR A C 1
ATOM 692 O O . THR A 1 90 ? 6.929 14.742 1.546 1.00 98.50 90 THR A O 1
ATOM 695 N N . ILE A 1 91 ? 6.288 13.373 3.202 1.00 98.56 91 ILE A N 1
ATOM 696 C CA . ILE A 1 91 ? 4.860 13.679 3.152 1.00 98.56 91 ILE A CA 1
ATOM 697 C C . ILE A 1 91 ? 4.410 14.005 4.568 1.00 98.56 91 ILE A C 1
ATOM 699 O O . ILE A 1 91 ? 4.380 13.137 5.441 1.00 98.56 91 ILE A O 1
ATOM 703 N N . SER A 1 92 ? 4.053 15.263 4.812 1.00 98.19 92 SER A N 1
ATOM 704 C CA . SER A 1 92 ? 3.502 15.649 6.109 1.00 98.19 92 SER A CA 1
ATOM 705 C C . SER A 1 92 ? 2.122 15.018 6.274 1.00 98.19 92 SER A C 1
ATOM 707 O O . SER A 1 92 ? 1.238 15.327 5.484 1.00 98.19 92 SER A O 1
ATOM 709 N N . MET A 1 93 ? 1.931 14.125 7.248 1.00 97.00 93 MET A N 1
ATOM 710 C CA . MET A 1 93 ? 0.625 13.525 7.564 1.00 97.00 93 MET A CA 1
ATOM 711 C C . MET A 1 93 ? 0.354 13.575 9.065 1.00 97.00 93 MET A C 1
ATOM 713 O O . MET A 1 93 ? 1.280 13.625 9.871 1.00 97.00 93 MET A O 1
ATOM 717 N N . GLN A 1 94 ? -0.917 13.459 9.442 1.00 94.69 94 GLN A N 1
ATOM 718 C CA . GLN A 1 94 ? -1.311 13.196 10.829 1.00 94.69 94 GLN A CA 1
ATOM 719 C C . GLN A 1 94 ? -0.663 11.915 11.396 1.00 94.69 94 GLN A C 1
ATOM 721 O O . GLN A 1 94 ? -0.250 11.016 10.653 1.00 94.69 94 GLN A O 1
ATOM 726 N N . ASP A 1 95 ? -0.589 11.813 12.726 1.00 90.62 95 ASP A N 1
ATOM 727 C CA . ASP A 1 95 ? -0.055 10.627 13.414 1.00 90.62 95 ASP A CA 1
ATOM 728 C C . ASP A 1 95 ? -0.887 9.380 13.096 1.00 90.62 95 ASP A C 1
ATOM 730 O O . ASP A 1 95 ? -0.355 8.312 12.795 1.00 90.62 95 ASP A O 1
ATOM 734 N N . THR A 1 96 ? -2.212 9.542 13.095 1.00 91.56 96 THR A N 1
ATOM 735 C CA . THR A 1 96 ? -3.152 8.496 12.692 1.00 91.56 96 THR A CA 1
ATOM 736 C C . THR A 1 96 ? -3.324 8.489 11.181 1.00 91.56 96 THR A C 1
ATOM 738 O O . THR A 1 96 ? -3.599 9.521 10.575 1.00 91.56 96 THR A O 1
ATOM 741 N N . VAL A 1 97 ? -3.195 7.309 10.579 1.00 94.50 97 VAL A N 1
ATOM 742 C CA . VAL A 1 97 ? -3.329 7.086 9.135 1.00 94.50 97 VAL A CA 1
ATOM 743 C C . VAL A 1 97 ? -3.996 5.749 8.855 1.00 94.50 97 VAL A C 1
ATOM 745 O O . VAL A 1 97 ? -4.093 4.886 9.726 1.00 94.50 97 VAL A O 1
ATOM 748 N N . TYR A 1 98 ? -4.406 5.557 7.608 1.00 95.50 98 TYR A N 1
ATOM 749 C CA . TYR A 1 98 ? -4.859 4.274 7.097 1.00 95.50 98 TYR A CA 1
ATOM 750 C C . TYR A 1 98 ? -3.710 3.598 6.358 1.00 95.50 98 TYR A C 1
ATOM 752 O O . TYR A 1 98 ? -3.116 4.195 5.461 1.00 95.50 98 TYR A O 1
ATOM 760 N N . ALA A 1 99 ? -3.422 2.349 6.708 1.00 94.75 99 ALA A N 1
ATOM 761 C CA . ALA A 1 99 ? -2.451 1.513 6.019 1.00 94.75 99 ALA A CA 1
ATOM 762 C C . ALA A 1 99 ? -3.127 0.215 5.575 1.00 94.75 99 ALA A C 1
ATOM 764 O O . ALA A 1 99 ? -3.909 -0.366 6.328 1.00 94.75 99 ALA A O 1
ATOM 765 N N . GLY A 1 100 ? -2.845 -0.246 4.361 1.00 94.56 100 GLY A N 1
ATOM 766 C CA . GLY A 1 100 ? -3.458 -1.469 3.858 1.00 94.56 100 GLY A CA 1
ATOM 767 C C . GLY A 1 100 ? -3.063 -1.817 2.434 1.00 94.56 100 GLY A C 1
ATOM 768 O O . GLY A 1 100 ? -2.101 -1.280 1.882 1.00 94.56 100 GLY A O 1
ATOM 769 N N . LEU A 1 101 ? -3.823 -2.740 1.851 1.00 95.44 101 LEU A N 1
ATOM 770 C CA . LEU A 1 101 ? -3.644 -3.173 0.471 1.00 95.44 101 LEU A CA 1
ATOM 771 C C . LEU A 1 101 ? -4.196 -2.128 -0.500 1.00 95.44 101 LEU A C 1
ATOM 773 O O . LEU A 1 101 ? -5.226 -1.501 -0.250 1.00 95.44 101 LEU A O 1
ATOM 777 N N . ALA A 1 102 ? -3.521 -1.979 -1.632 1.00 95.19 102 ALA A N 1
ATOM 778 C CA . ALA A 1 102 ? -3.922 -1.122 -2.733 1.00 95.19 102 ALA A CA 1
ATOM 779 C C . ALA A 1 102 ? -4.118 -1.965 -3.992 1.00 95.19 102 ALA A C 1
ATOM 781 O O . ALA A 1 102 ? -3.214 -2.695 -4.395 1.00 95.19 102 ALA A O 1
ATOM 782 N N . ASN A 1 103 ? -5.288 -1.842 -4.616 1.00 95.19 103 ASN A N 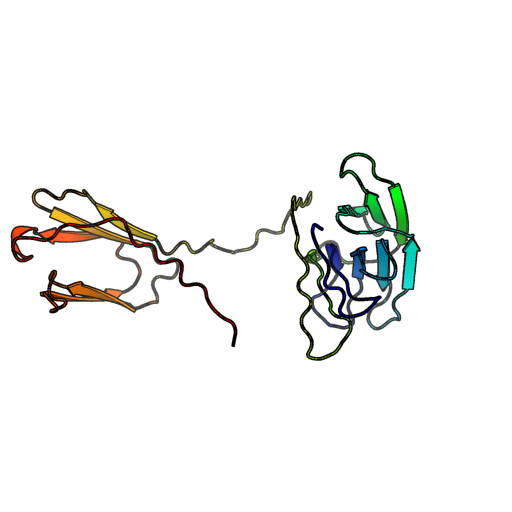1
ATOM 783 C CA . ASN A 1 103 ? -5.629 -2.513 -5.864 1.00 95.19 103 ASN A CA 1
ATOM 784 C C . ASN A 1 103 ? -6.323 -1.520 -6.803 1.00 95.19 103 ASN A C 1
ATOM 786 O O . ASN A 1 103 ? -7.254 -0.831 -6.388 1.00 95.19 103 ASN A O 1
ATOM 790 N N . CYS A 1 104 ? -5.864 -1.417 -8.048 1.00 93.69 104 CYS A N 1
ATOM 791 C CA . CYS A 1 104 ? -6.423 -0.493 -9.034 1.00 93.69 104 CYS A CA 1
ATOM 792 C C . CYS A 1 104 ? -6.242 -1.051 -10.447 1.00 93.69 104 CYS A C 1
ATOM 794 O O . CYS A 1 104 ? -5.128 -1.373 -10.836 1.00 93.69 104 CYS A O 1
ATOM 796 N N . SER A 1 105 ? -7.312 -1.119 -11.237 1.00 91.62 105 SER A N 1
ATOM 797 C CA . SER A 1 105 ? -7.253 -1.523 -12.653 1.00 91.62 105 SER A CA 1
ATOM 798 C C . SER A 1 105 ? -6.759 -0.418 -13.581 1.00 91.62 105 SER A C 1
ATOM 800 O O . SER A 1 105 ? -6.432 -0.689 -14.730 1.00 91.62 105 SER A O 1
ATOM 802 N N . HIS A 1 106 ? -6.737 0.828 -13.098 1.00 93.69 106 HIS A N 1
ATOM 803 C CA . HIS A 1 106 ? -6.529 2.049 -13.881 1.00 93.69 106 HIS A CA 1
ATOM 804 C C . HIS A 1 106 ? -7.643 2.382 -14.891 1.00 93.69 106 HIS A C 1
ATOM 806 O O . HIS A 1 106 ? -7.641 3.475 -15.452 1.00 93.69 106 HIS A O 1
ATOM 812 N N . ILE A 1 107 ? -8.620 1.490 -15.080 1.00 93.31 107 ILE A N 1
ATOM 813 C CA . ILE A 1 107 ? -9.726 1.646 -16.026 1.00 93.31 107 ILE A CA 1
ATOM 814 C C . ILE A 1 107 ? -11.046 1.672 -15.255 1.00 93.31 107 ILE A C 1
ATOM 816 O O . ILE A 1 107 ? -11.398 0.724 -14.548 1.00 93.31 107 ILE A O 1
ATOM 820 N N . THR A 1 108 ? -11.806 2.755 -15.416 1.00 90.50 108 THR A N 1
ATOM 821 C CA . THR A 1 108 ? -13.133 2.909 -14.806 1.00 90.50 108 THR A CA 1
ATOM 822 C C . THR A 1 108 ? -14.048 1.741 -15.178 1.00 90.50 108 THR A C 1
ATOM 824 O O . THR A 1 108 ? -14.171 1.386 -16.347 1.00 90.50 108 THR A O 1
ATOM 827 N N . GLY A 1 109 ? -14.704 1.144 -14.181 1.00 90.44 109 GLY A N 1
ATOM 828 C CA . GLY A 1 109 ? -15.659 0.050 -14.385 1.00 90.44 109 GLY A CA 1
ATOM 829 C C . GLY A 1 109 ? -15.037 -1.324 -14.656 1.00 90.44 109 GLY A C 1
ATOM 830 O O . GLY A 1 109 ? -15.778 -2.286 -14.811 1.00 90.44 109 GLY A O 1
ATOM 831 N N . THR A 1 110 ? -13.705 -1.446 -14.679 1.00 89.62 110 THR A N 1
ATOM 832 C CA . THR A 1 110 ? -13.020 -2.738 -14.846 1.00 89.62 110 THR A CA 1
ATOM 833 C C . THR A 1 110 ? -12.363 -3.162 -13.536 1.00 89.62 110 THR A C 1
ATOM 835 O O . THR A 1 110 ? -11.707 -2.351 -12.881 1.00 89.62 110 THR A O 1
ATOM 838 N N . LEU A 1 111 ? -12.532 -4.424 -13.141 1.00 89.75 111 LEU A N 1
ATOM 839 C CA . LEU A 1 111 ? -11.924 -4.987 -11.931 1.00 89.75 111 LEU A CA 1
ATOM 840 C C . LEU A 1 111 ? -10.495 -5.461 -12.205 1.00 89.75 111 LEU A C 1
ATOM 842 O O . LEU A 1 111 ? -10.241 -5.996 -13.273 1.00 89.75 111 LEU A O 1
ATOM 846 N N . ASN A 1 112 ? -9.594 -5.302 -11.230 1.00 89.56 112 ASN A N 1
ATOM 847 C CA . ASN A 1 112 ? -8.254 -5.900 -11.238 1.00 89.56 112 ASN A CA 1
ATOM 848 C C . ASN A 1 112 ? -8.207 -7.092 -10.276 1.00 89.56 112 ASN A C 1
ATOM 850 O O . ASN A 1 112 ? -8.577 -6.942 -9.110 1.00 89.56 112 ASN A O 1
ATOM 854 N N . ASP A 1 113 ? -7.707 -8.235 -10.726 1.00 90.88 113 ASP A N 1
ATOM 855 C CA . ASP A 1 113 ? -7.640 -9.511 -10.003 1.00 90.88 113 ASP A CA 1
ATOM 856 C C . ASP A 1 113 ? -6.301 -9.718 -9.266 1.00 90.88 113 ASP A C 1
ATOM 858 O O . ASP A 1 113 ? -5.746 -10.813 -9.215 1.00 90.88 113 ASP A O 1
ATOM 862 N N . GLY A 1 114 ? -5.772 -8.655 -8.648 1.00 90.31 114 GLY A N 1
ATOM 863 C CA . GLY A 1 114 ? -4.522 -8.719 -7.888 1.00 90.31 114 GLY A CA 1
ATOM 864 C C . GLY A 1 114 ? -4.568 -9.713 -6.717 1.00 90.31 114 GLY A C 1
ATOM 865 O O . GLY A 1 114 ? -5.462 -9.651 -5.871 1.00 90.31 114 GLY A O 1
ATOM 866 N N . VAL A 1 115 ? -3.561 -10.589 -6.624 1.00 93.12 115 VAL A N 1
ATOM 867 C CA . VAL A 1 115 ? -3.435 -11.614 -5.572 1.00 93.12 115 VAL A CA 1
ATOM 868 C C . VAL A 1 115 ? -2.304 -11.264 -4.603 1.00 93.12 115 VAL A C 1
ATOM 870 O O . VAL A 1 115 ? -1.128 -11.142 -4.974 1.00 93.12 115 VAL A O 1
ATOM 873 N N . PHE A 1 116 ? -2.655 -11.155 -3.323 1.00 91.88 116 PHE A N 1
ATOM 874 C CA . PHE A 1 116 ? -1.753 -10.808 -2.225 1.00 91.88 116 PHE A CA 1
ATOM 875 C C . PHE A 1 116 ? -1.422 -12.037 -1.377 1.00 91.88 116 PHE A C 1
ATOM 877 O O . PHE A 1 116 ? -2.275 -12.891 -1.163 1.00 91.88 116 PHE A O 1
ATOM 884 N N . ASP A 1 117 ? -0.187 -12.114 -0.882 1.00 90.19 117 ASP A N 1
ATOM 885 C CA . ASP A 1 117 ? 0.260 -13.163 0.040 1.00 90.19 117 ASP A CA 1
ATOM 886 C C . ASP A 1 117 ? 1.335 -12.608 0.992 1.00 90.19 117 ASP A C 1
ATOM 888 O O . ASP A 1 117 ? 1.918 -11.555 0.712 1.00 90.19 117 ASP A O 1
ATOM 892 N N . ASN A 1 118 ? 1.582 -13.304 2.106 1.00 89.25 118 ASN A N 1
ATOM 893 C CA . ASN A 1 118 ? 2.580 -12.982 3.134 1.00 89.25 118 ASN A CA 1
ATOM 894 C C . ASN A 1 118 ? 2.464 -11.546 3.684 1.00 89.25 118 ASN A C 1
ATOM 896 O O . ASN A 1 118 ? 3.465 -10.852 3.874 1.00 89.25 118 ASN A O 1
ATOM 900 N N . ILE A 1 119 ? 1.235 -11.099 3.952 1.00 90.81 119 ILE A N 1
ATOM 901 C CA . ILE A 1 119 ? 0.949 -9.739 4.425 1.00 90.81 119 ILE A CA 1
ATOM 902 C C . ILE A 1 119 ? 1.420 -9.573 5.874 1.00 90.81 119 ILE A C 1
ATOM 904 O O . ILE A 1 119 ? 1.060 -10.355 6.754 1.00 90.81 119 ILE A O 1
ATOM 908 N N . ARG A 1 120 ? 2.209 -8.524 6.126 1.00 90.69 120 ARG A N 1
ATOM 909 C CA . ARG A 1 120 ? 2.665 -8.121 7.462 1.00 90.69 120 ARG A CA 1
ATOM 910 C C . ARG A 1 120 ? 2.492 -6.618 7.634 1.00 90.69 120 ARG A C 1
ATOM 912 O O . ARG A 1 120 ? 2.816 -5.855 6.728 1.00 90.69 120 ARG A O 1
ATOM 919 N N . ILE A 1 121 ? 2.009 -6.207 8.802 1.00 88.94 121 ILE A N 1
ATOM 920 C CA . ILE A 1 121 ? 1.866 -4.803 9.190 1.00 88.94 121 ILE A CA 1
ATOM 921 C C . ILE A 1 121 ? 2.572 -4.640 10.534 1.00 88.94 121 ILE A C 1
ATOM 923 O O . ILE A 1 121 ? 2.163 -5.238 11.525 1.00 88.94 121 ILE A O 1
ATOM 927 N N . ASN A 1 122 ? 3.634 -3.835 10.557 1.00 84.00 122 ASN A N 1
ATOM 928 C CA . ASN A 1 122 ? 4.475 -3.627 11.737 1.00 84.00 122 ASN A CA 1
ATOM 929 C C . ASN A 1 122 ? 4.185 -2.259 12.372 1.00 84.00 122 ASN A C 1
ATOM 931 O O . ASN A 1 122 ? 5.077 -1.427 12.516 1.00 84.00 122 ASN A O 1
ATOM 935 N N . GLY A 1 123 ? 2.920 -2.011 12.704 1.00 75.06 123 GLY A N 1
ATOM 936 C CA . GLY A 1 123 ? 2.470 -0.781 13.351 1.00 75.06 123 GLY A CA 1
ATOM 937 C C . GLY A 1 123 ? 1.446 -1.076 14.438 1.00 75.06 123 GLY A C 1
ATOM 938 O O . GLY A 1 123 ? 0.838 -2.146 14.459 1.00 75.06 123 GLY A O 1
ATOM 939 N N . VAL A 1 124 ? 1.243 -0.120 15.341 1.00 75.12 124 VAL A N 1
ATOM 940 C CA . VAL A 1 124 ? 0.136 -0.191 16.295 1.00 75.12 124 VAL A CA 1
ATOM 941 C C . VAL A 1 124 ? -1.127 0.185 15.535 1.00 75.12 124 VAL A C 1
ATOM 943 O O . VAL A 1 124 ? -1.351 1.356 15.232 1.00 75.12 124 VAL A O 1
ATOM 946 N N . ALA A 1 125 ? -1.943 -0.811 15.192 1.00 70.19 125 ALA A N 1
ATOM 947 C CA . ALA A 1 125 ? -3.306 -0.525 14.782 1.00 70.19 125 ALA A CA 1
ATOM 948 C C . ALA A 1 125 ? -3.983 0.184 15.957 1.00 70.19 125 ALA A C 1
ATOM 950 O O . ALA A 1 125 ? -3.993 -0.343 17.074 1.00 70.19 125 ALA A O 1
ATOM 951 N N . LEU A 1 126 ? -4.545 1.374 15.721 1.00 68.56 126 LEU A N 1
ATOM 952 C CA . LEU A 1 126 ? -5.539 1.893 16.652 1.00 68.56 126 LEU A CA 1
ATOM 953 C C . LEU A 1 126 ? -6.571 0.792 16.813 1.00 68.56 126 LEU A C 1
ATOM 955 O O . LEU A 1 126 ? -6.989 0.228 15.799 1.00 68.56 126 LEU A O 1
ATOM 959 N N . ALA A 1 127 ? -6.899 0.452 18.062 1.00 56.53 127 ALA A N 1
ATOM 960 C CA . ALA A 1 127 ? -7.853 -0.600 18.353 1.00 56.53 127 ALA A CA 1
ATOM 961 C C . ALA A 1 127 ? -9.065 -0.383 17.454 1.00 56.53 127 ALA A C 1
ATOM 963 O O . ALA A 1 127 ? -9.826 0.574 17.615 1.00 56.53 127 ALA A O 1
ATOM 964 N N . VAL A 1 128 ? -9.206 -1.244 16.451 1.00 49.44 128 VAL A N 1
ATOM 965 C CA . VAL A 1 128 ? -10.454 -1.296 15.732 1.00 49.44 128 VAL A CA 1
ATOM 966 C C . VAL A 1 128 ? -11.386 -1.852 16.791 1.00 49.44 128 VAL A C 1
ATOM 968 O O . VAL A 1 128 ? -11.164 -2.960 17.276 1.00 49.44 128 VAL A O 1
ATOM 971 N N . ASN A 1 129 ? -12.425 -1.111 17.171 1.00 44.31 129 ASN A N 1
ATOM 972 C CA . ASN A 1 129 ? -13.591 -1.715 17.815 1.00 44.31 129 ASN A CA 1
ATOM 973 C C . ASN A 1 129 ? -14.306 -2.605 16.783 1.00 44.31 129 ASN A C 1
ATOM 975 O O . ASN A 1 129 ? -15.493 -2.469 16.518 1.00 44.31 129 ASN A O 1
ATOM 979 N N . GLN A 1 130 ? -13.567 -3.499 16.138 1.00 46.12 130 GLN A N 1
ATOM 980 C CA . GLN A 1 130 ? -14.105 -4.689 15.548 1.00 46.12 130 GLN A CA 1
ATOM 981 C C . GLN A 1 130 ? -14.058 -5.686 16.685 1.00 46.12 130 GLN A C 1
ATOM 983 O O . GLN A 1 130 ? -13.084 -6.405 16.885 1.00 46.12 130 GLN A O 1
ATOM 988 N N . ALA A 1 131 ? -15.153 -5.723 17.446 1.00 44.91 131 ALA A N 1
ATOM 989 C CA . ALA A 1 131 ? -15.614 -7.022 17.883 1.00 44.91 131 ALA A CA 1
ATOM 990 C C . ALA A 1 131 ? -15.570 -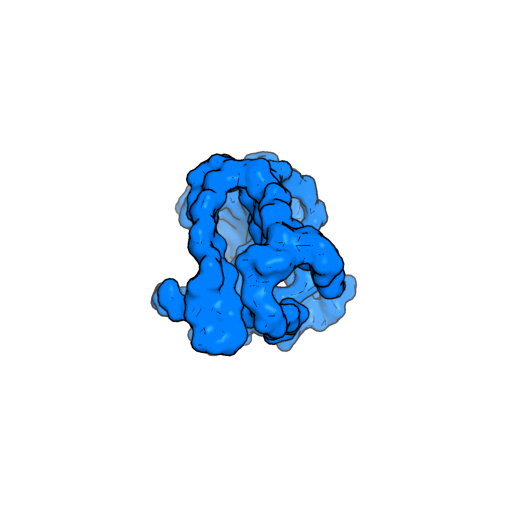7.885 16.618 1.00 44.91 131 ALA A C 1
ATOM 992 O O . ALA A 1 131 ? -16.334 -7.641 15.688 1.00 44.91 131 ALA A O 1
ATOM 993 N N . GLN A 1 132 ? -14.598 -8.784 16.501 1.00 47.34 132 GLN A N 1
ATOM 994 C CA . GLN A 1 132 ? -14.694 -9.831 15.507 1.00 47.34 132 GLN A CA 1
ATOM 995 C C . GLN A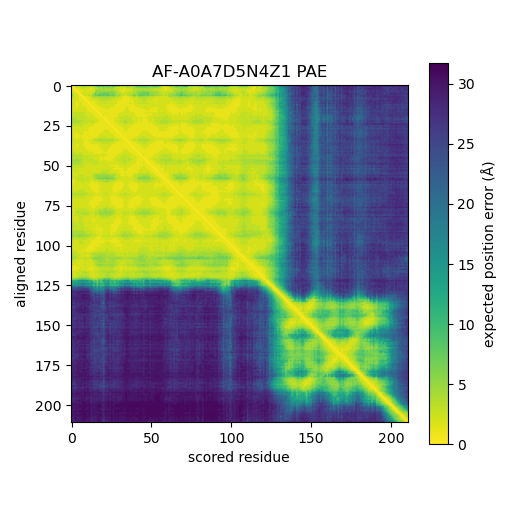 1 132 ? -15.928 -10.623 15.936 1.00 47.34 132 GLN A C 1
ATOM 997 O O . GLN A 1 132 ? -15.944 -11.289 16.972 1.00 47.34 132 GLN A O 1
ATOM 1002 N N . GLN A 1 133 ? -17.032 -10.333 15.253 1.00 50.94 133 GLN A N 1
ATOM 1003 C CA . GLN A 1 133 ? -18.379 -10.711 15.638 1.00 50.94 133 GLN A CA 1
ATOM 1004 C C . GLN A 1 133 ? -18.617 -12.153 15.193 1.00 50.94 133 GLN A C 1
ATOM 1006 O O . GLN A 1 133 ? -19.364 -12.401 14.252 1.00 50.94 133 GLN A O 1
ATOM 1011 N N . ASP A 1 134 ? -17.935 -13.103 15.834 1.00 50.94 134 ASP A N 1
ATOM 1012 C CA . ASP A 1 134 ? -18.105 -14.518 15.522 1.00 50.94 134 ASP A CA 1
ATOM 1013 C C . ASP A 1 134 ? -19.529 -14.945 15.899 1.00 50.94 134 ASP A C 1
ATOM 1015 O O . ASP A 1 134 ? -19.869 -15.121 17.075 1.00 50.94 134 ASP A O 1
ATOM 1019 N N . VAL A 1 135 ? -20.371 -15.111 14.878 1.00 54.97 135 VAL A N 1
ATOM 1020 C CA . VAL A 1 135 ? -21.658 -15.790 15.003 1.00 54.97 135 VAL A CA 1
ATOM 1021 C C . VAL A 1 135 ? -21.371 -17.284 15.077 1.00 54.97 135 VAL A C 1
ATOM 1023 O O . VAL A 1 135 ? -21.212 -17.963 14.065 1.00 54.97 135 VAL A O 1
ATOM 1026 N N . VAL A 1 136 ? -21.252 -17.799 16.297 1.00 63.12 136 VAL A N 1
ATOM 1027 C CA . VAL A 1 136 ? -20.986 -19.220 16.536 1.00 63.12 136 VAL A CA 1
ATOM 1028 C C . VAL A 1 136 ? -22.310 -19.948 16.738 1.00 63.12 136 VAL A C 1
ATOM 1030 O O . VAL A 1 136 ? -23.022 -19.654 17.700 1.00 63.12 136 VAL A O 1
ATOM 1033 N N . LEU A 1 137 ? -22.610 -20.914 15.862 1.00 68.12 137 LEU A N 1
ATOM 1034 C CA . LEU A 1 137 ? -23.607 -21.959 16.101 1.00 68.12 137 LEU A CA 1
ATOM 1035 C C . LEU A 1 137 ? -22.877 -23.228 16.551 1.00 68.12 137 LEU A C 1
ATOM 1037 O O . LEU A 1 137 ? -22.114 -23.820 15.791 1.00 68.12 137 LEU A O 1
ATOM 1041 N N . GLN A 1 138 ? -23.105 -23.644 17.788 1.00 72.69 138 GLN A N 1
ATOM 1042 C CA . GLN A 1 138 ? -22.547 -24.868 18.354 1.00 72.69 138 GLN A CA 1
ATOM 1043 C C . GLN A 1 138 ? -23.672 -25.782 18.808 1.00 72.69 138 GLN A C 1
ATOM 1045 O O . GLN A 1 138 ? -24.642 -25.327 19.405 1.00 72.69 138 GLN A O 1
ATOM 1050 N N . VAL A 1 139 ? -23.519 -27.077 18.553 1.00 72.06 139 VAL A N 1
ATOM 1051 C CA . VAL A 1 139 ? -24.456 -28.103 19.002 1.00 72.06 139 VAL A CA 1
ATOM 1052 C C . VAL A 1 139 ? -23.684 -29.118 19.837 1.00 72.06 139 VAL A C 1
ATOM 1054 O O . VAL A 1 139 ? -22.712 -29.693 19.348 1.00 72.06 139 VAL A O 1
ATOM 1057 N N . TYR A 1 140 ? -24.066 -29.307 21.101 1.00 74.94 140 TYR A N 1
ATOM 1058 C CA . TYR A 1 140 ? -23.375 -30.220 22.016 1.00 74.94 140 TYR A CA 1
ATOM 1059 C C . TYR A 1 140 ? -24.307 -30.815 23.082 1.00 74.94 140 TYR A C 1
ATOM 1061 O O . TYR A 1 140 ? -25.309 -30.204 23.427 1.00 74.94 140 TYR A O 1
ATOM 1069 N N . PRO A 1 141 ? -23.967 -31.969 23.672 1.00 66.00 141 PRO A N 1
ATOM 1070 C CA . PRO A 1 141 ? -22.979 -32.915 23.164 1.00 66.00 141 PRO A CA 1
ATOM 1071 C C . PRO A 1 141 ? -23.468 -33.563 21.856 1.00 66.00 141 PRO A C 1
ATOM 1073 O O . PRO A 1 141 ? -24.666 -33.715 21.643 1.00 66.00 141 PRO A O 1
ATOM 1076 N N . ASN A 1 142 ? -22.543 -33.925 20.965 1.00 61.19 142 ASN A N 1
ATOM 1077 C CA . ASN A 1 142 ? -22.829 -34.759 19.796 1.00 61.19 142 ASN A CA 1
ATOM 1078 C C . ASN A 1 142 ? -21.947 -36.020 19.878 1.00 61.19 142 ASN A C 1
ATOM 1080 O O . ASN A 1 142 ? -20.728 -35.874 19.762 1.00 61.19 142 ASN A O 1
ATOM 1084 N N . PRO A 1 143 ? -22.511 -37.227 20.094 1.00 66.56 143 PRO A N 1
ATOM 1085 C CA . PRO A 1 143 ? -23.944 -37.543 20.204 1.00 66.56 143 PRO A CA 1
ATOM 1086 C C . PRO A 1 143 ? -24.593 -37.038 21.505 1.00 66.56 143 PRO A C 1
ATOM 1088 O O . PRO A 1 143 ? -23.959 -37.038 22.561 1.00 66.56 143 PRO A O 1
ATOM 1091 N N . ALA A 1 144 ? -25.866 -36.637 21.446 1.00 67.62 144 ALA A N 1
ATOM 1092 C CA . ALA A 1 144 ? -26.626 -36.222 22.627 1.00 67.62 144 ALA A CA 1
ATOM 1093 C C . ALA A 1 144 ? -27.285 -37.417 23.326 1.00 67.62 144 ALA A C 1
ATOM 1095 O O . ALA A 1 144 ? -27.869 -38.275 22.671 1.00 67.62 144 ALA A O 1
ATOM 1096 N N . GLY A 1 145 ? -27.206 -37.453 24.661 1.00 72.00 145 GLY A N 1
ATOM 1097 C CA . GLY A 1 145 ? -27.862 -38.473 25.485 1.00 72.00 145 GLY A CA 1
ATOM 1098 C C . GLY A 1 145 ? -29.311 -38.107 25.815 1.00 72.00 145 GLY A C 1
ATOM 1099 O O . GLY A 1 145 ? -30.243 -38.636 25.223 1.00 72.00 145 GLY A O 1
ATOM 1100 N N . GLN A 1 146 ? -29.496 -37.204 26.782 1.00 74.06 146 GLN A N 1
ATOM 1101 C CA . GLN A 1 146 ? -30.823 -36.732 27.215 1.00 74.06 146 GLN A CA 1
ATOM 1102 C C . GLN A 1 146 ? -31.124 -35.317 26.722 1.00 74.06 146 GLN A C 1
ATOM 1104 O O . GLN A 1 146 ? -32.243 -35.032 26.310 1.00 74.06 146 GLN A O 1
ATOM 1109 N N . THR A 1 147 ? -30.108 -34.455 26.716 1.00 72.81 147 THR A N 1
ATOM 1110 C CA . THR A 1 147 ? -30.238 -33.046 26.349 1.00 72.81 147 THR A CA 1
ATOM 1111 C C . THR A 1 147 ? -29.277 -32.713 25.221 1.00 72.81 147 THR A C 1
ATOM 1113 O O . THR A 1 147 ? -28.112 -33.112 25.251 1.00 72.81 147 THR A O 1
ATOM 1116 N N . LEU A 1 148 ? -29.773 -31.957 24.249 1.00 71.81 148 LEU A N 1
ATOM 1117 C CA . LEU A 1 148 ? -28.997 -31.308 23.205 1.00 71.81 148 LEU A CA 1
ATOM 1118 C C . LEU A 1 148 ? -28.999 -29.802 23.470 1.00 71.81 148 LEU A C 1
ATOM 1120 O O . LEU A 1 148 ? -30.060 -29.201 23.613 1.00 71.81 148 LEU A O 1
ATOM 1124 N N . HIS A 1 149 ? -27.827 -29.191 23.503 1.00 75.06 149 HIS A N 1
ATOM 1125 C CA . HIS A 1 149 ? -27.649 -27.752 23.617 1.00 75.06 149 HIS A CA 1
ATOM 1126 C C . HIS A 1 149 ? -27.355 -27.160 22.247 1.00 75.06 149 HIS A C 1
ATOM 1128 O O . HIS A 1 149 ? -26.434 -27.605 21.561 1.00 75.06 149 HIS A O 1
ATOM 1134 N N . ILE A 1 150 ? -28.113 -26.135 21.870 1.00 73.69 150 ILE A N 1
ATOM 1135 C CA . ILE A 1 150 ? -27.805 -25.262 20.740 1.00 73.69 150 ILE A CA 1
ATOM 1136 C C . ILE A 1 150 ? -27.316 -23.944 21.322 1.00 73.69 150 ILE A C 1
ATOM 1138 O O . ILE A 1 150 ? -28.068 -23.215 21.967 1.00 73.69 150 ILE A O 1
ATOM 1142 N N . ARG A 1 151 ? -26.044 -23.637 21.101 1.00 70.56 151 ARG A N 1
ATOM 1143 C CA . ARG A 1 151 ? -25.430 -22.378 21.494 1.00 70.56 151 ARG A CA 1
ATOM 1144 C C . ARG A 1 151 ? -25.348 -21.456 20.296 1.00 70.56 151 ARG A C 1
ATOM 1146 O O . ARG A 1 151 ? -24.750 -21.809 19.284 1.00 70.56 151 ARG A O 1
ATOM 1153 N N . PHE A 1 152 ? -25.926 -20.272 20.451 1.00 68.06 152 PHE A N 1
ATOM 1154 C CA . PHE A 1 152 ? -25.823 -19.176 19.500 1.00 68.06 152 PHE A CA 1
ATOM 1155 C C . PHE A 1 152 ? -25.173 -17.983 20.192 1.00 68.06 152 PHE A C 1
ATOM 1157 O O . PHE A 1 152 ? -25.675 -17.506 21.210 1.00 68.06 152 PHE A O 1
ATOM 1164 N N . ARG A 1 153 ? -24.047 -17.500 19.668 1.00 65.50 153 ARG A N 1
ATOM 1165 C CA . ARG A 1 153 ? -23.424 -16.269 20.164 1.00 65.50 153 ARG A CA 1
ATOM 1166 C C . ARG A 1 153 ? -23.706 -15.140 19.185 1.00 65.50 153 ARG A C 1
ATOM 1168 O O . ARG A 1 153 ? -23.183 -15.155 18.079 1.00 65.50 153 ARG A O 1
ATOM 1175 N N . GLU A 1 154 ? -24.497 -14.159 19.615 1.00 60.38 154 GLU A N 1
ATOM 1176 C CA . GLU A 1 154 ? -24.684 -12.909 18.880 1.00 60.38 154 GLU A CA 1
ATOM 1177 C C . GLU A 1 154 ? -24.034 -11.747 19.639 1.00 60.38 154 GLU A C 1
ATOM 1179 O O . GLU A 1 154 ? -24.295 -11.583 20.831 1.00 60.38 154 GLU A O 1
ATOM 1184 N N . PRO A 1 155 ? -23.226 -10.915 18.979 1.00 55.56 155 PRO A N 1
ATOM 1185 C CA . PRO A 1 155 ? -22.518 -9.830 19.651 1.00 55.56 155 PRO A CA 1
ATOM 1186 C C . PRO A 1 155 ? -23.388 -8.654 20.125 1.00 55.56 155 PRO A C 1
ATOM 1188 O O . PRO A 1 155 ? -22.992 -7.983 21.073 1.00 55.56 155 PRO A O 1
ATOM 1191 N N . ASN A 1 156 ? -24.544 -8.388 19.500 1.00 60.38 156 ASN A N 1
ATOM 1192 C CA . ASN A 1 156 ? -25.285 -7.130 19.711 1.00 60.38 156 ASN A CA 1
ATOM 1193 C C . ASN A 1 156 ? -26.641 -7.282 20.414 1.00 60.38 156 ASN A C 1
ATOM 1195 O O . ASN A 1 156 ? -27.312 -6.278 20.650 1.00 60.38 156 ASN A O 1
ATOM 1199 N N . ASN A 1 157 ? -27.052 -8.506 20.762 1.00 60.34 157 ASN A N 1
ATOM 1200 C CA . ASN A 1 157 ? -28.309 -8.767 21.477 1.00 60.34 157 ASN A CA 1
ATOM 1201 C C . ASN A 1 157 ? -29.586 -8.249 20.781 1.00 60.34 157 ASN A C 1
ATOM 1203 O O . ASN A 1 157 ? -30.630 -8.126 21.426 1.00 60.34 157 ASN A O 1
ATOM 1207 N N . SER A 1 158 ? -29.495 -7.867 19.505 1.00 59.53 158 SER A N 1
ATOM 1208 C CA . SER A 1 158 ? -30.511 -7.076 18.807 1.00 59.53 158 SER A CA 1
ATOM 1209 C C . SER A 1 158 ? -31.160 -7.822 17.647 1.00 59.53 158 SER A C 1
ATOM 1211 O O . SER A 1 158 ? -32.232 -7.411 17.198 1.00 59.53 158 SER A O 1
ATOM 1213 N N . THR A 1 159 ? -30.574 -8.930 17.188 1.00 60.44 159 THR A N 1
ATOM 1214 C CA . THR A 1 159 ? -31.147 -9.732 16.108 1.00 60.44 159 THR A CA 1
ATOM 1215 C C . THR A 1 159 ? -32.119 -10.761 16.677 1.00 60.44 159 THR A C 1
ATOM 1217 O O . THR A 1 159 ? -31.909 -11.354 17.735 1.00 60.44 159 THR A O 1
ATOM 1220 N N . THR A 1 160 ? -33.233 -10.971 15.975 1.00 64.25 160 THR A N 1
ATOM 1221 C CA . THR A 1 160 ? -34.086 -12.139 16.212 1.00 64.25 160 THR A CA 1
ATOM 1222 C C . THR A 1 160 ? -33.620 -13.249 15.287 1.00 64.25 160 THR A C 1
ATOM 1224 O O . THR A 1 160 ? -33.602 -13.070 14.071 1.00 64.25 160 THR A O 1
ATOM 1227 N N . VAL A 1 161 ? -33.238 -14.387 15.854 1.00 63.81 161 VAL A N 1
ATOM 1228 C CA . VAL A 1 161 ? -32.799 -15.560 15.102 1.00 63.81 161 VAL A CA 1
ATOM 1229 C C . VAL A 1 161 ? -33.915 -16.583 15.072 1.00 63.81 161 VAL A C 1
ATOM 1231 O O . VAL A 1 161 ? -34.384 -17.035 16.115 1.00 63.81 161 VAL A O 1
ATOM 1234 N N . SER A 1 162 ? -34.327 -16.952 13.862 1.00 65.25 162 SER A N 1
ATOM 1235 C CA . SER A 1 162 ? -35.247 -18.061 13.628 1.00 65.25 162 SER A CA 1
ATOM 1236 C C . SER A 1 162 ? -34.440 -19.343 13.455 1.00 65.25 162 SER A C 1
ATOM 1238 O O . SER A 1 162 ? -33.616 -19.440 12.547 1.00 65.25 162 SER A O 1
ATOM 1240 N N . ALA A 1 163 ? -34.688 -20.335 14.303 1.00 67.62 163 ALA A N 1
ATOM 1241 C CA . ALA A 1 163 ? -34.123 -21.669 14.170 1.00 67.62 163 ALA A CA 1
ATOM 1242 C C . ALA A 1 163 ? -35.229 -22.687 13.896 1.00 67.62 163 ALA A C 1
ATOM 1244 O O . ALA A 1 163 ? -36.296 -22.663 14.515 1.00 67.62 163 ALA A O 1
ATOM 1245 N N . ARG A 1 164 ? -34.956 -23.605 12.966 1.00 69.56 164 ARG A N 1
ATOM 1246 C CA . ARG A 1 164 ? -35.860 -24.693 12.588 1.00 69.56 164 ARG A CA 1
ATOM 1247 C C . ARG A 1 164 ? -35.145 -26.023 12.764 1.00 69.56 164 ARG A C 1
ATOM 1249 O O . ARG A 1 164 ? -34.033 -26.199 12.277 1.00 69.56 164 ARG A O 1
ATOM 1256 N N . ILE A 1 165 ? -35.801 -26.953 13.443 1.00 70.50 165 ILE A N 1
ATOM 1257 C CA . ILE A 1 165 ? -35.386 -28.353 13.536 1.00 70.50 165 ILE A CA 1
ATOM 1258 C C . ILE A 1 165 ? -36.217 -29.111 12.512 1.00 70.50 165 ILE A C 1
ATOM 1260 O O . ILE A 1 165 ? -37.446 -29.067 12.570 1.00 70.50 165 ILE A O 1
ATOM 1264 N N . LEU A 1 166 ? -35.561 -29.784 11.574 1.00 64.69 166 LEU A N 1
ATOM 1265 C CA . LEU A 1 166 ? -36.204 -30.530 10.494 1.00 64.69 166 LEU A CA 1
ATOM 1266 C C . LEU A 1 166 ? -35.922 -32.017 10.672 1.00 64.69 166 LEU A C 1
ATOM 1268 O O . LEU A 1 166 ? -34.796 -32.374 10.995 1.00 64.69 166 LEU A O 1
ATOM 1272 N N . ARG A 1 167 ? -36.902 -32.884 10.425 1.00 63.50 167 ARG A N 1
ATOM 1273 C CA . ARG A 1 167 ? -36.658 -34.327 10.299 1.00 63.50 167 ARG A CA 1
ATOM 1274 C C . ARG A 1 167 ? -35.765 -34.608 9.087 1.00 63.50 167 ARG A C 1
ATOM 1276 O O . ARG A 1 167 ? -35.563 -33.749 8.229 1.00 63.50 167 ARG A O 1
ATOM 1283 N N . SER A 1 168 ? -35.288 -35.845 8.977 1.00 60.56 168 SER A N 1
ATOM 1284 C CA . SER A 1 168 ? -34.527 -36.313 7.811 1.00 60.56 168 SER A CA 1
ATOM 1285 C C . SER A 1 168 ? -35.303 -36.226 6.487 1.00 60.56 168 SER A C 1
ATOM 1287 O O . SER A 1 168 ? -34.682 -36.147 5.433 1.00 60.56 168 SER A O 1
ATOM 1289 N N . ASP A 1 169 ? -36.639 -36.187 6.531 1.00 72.50 169 ASP A N 1
ATOM 1290 C CA . ASP A 1 169 ? -37.526 -35.970 5.376 1.00 72.50 169 ASP A CA 1
ATOM 1291 C C . ASP A 1 169 ? -37.732 -34.478 5.017 1.00 72.50 169 ASP A C 1
ATOM 1293 O O . ASP A 1 169 ? -38.478 -34.152 4.093 1.00 72.50 169 ASP A O 1
ATOM 1297 N N . GLY A 1 170 ? -37.082 -33.560 5.743 1.00 64.50 170 GLY A N 1
ATOM 1298 C CA . GLY A 1 170 ? -37.185 -32.113 5.553 1.00 64.50 170 GLY A CA 1
ATOM 1299 C C . GLY A 1 170 ? -38.408 -31.458 6.207 1.00 64.50 170 GLY A C 1
ATOM 1300 O O . GLY A 1 170 ? -38.517 -30.230 6.175 1.00 64.50 170 GLY A O 1
ATOM 1301 N N . GLN A 1 171 ? -39.311 -32.222 6.832 1.00 71.31 171 GLN A N 1
ATOM 1302 C CA . GLN A 1 171 ? -40.476 -31.664 7.520 1.00 71.31 171 GLN A CA 1
ATOM 1303 C C . GLN A 1 171 ? -40.074 -31.009 8.850 1.00 71.31 171 GLN A C 1
ATOM 1305 O O . GLN A 1 171 ? -39.306 -31.596 9.622 1.00 71.31 171 GLN A O 1
ATOM 1310 N N . PRO A 1 172 ? -40.584 -29.804 9.167 1.00 66.00 172 PRO A N 1
ATOM 1311 C CA . PRO A 1 172 ? -40.257 -29.133 10.416 1.00 66.00 172 PRO A CA 1
ATOM 1312 C C . PRO A 1 172 ? -40.828 -29.892 11.618 1.00 66.00 172 PRO A C 1
ATOM 1314 O O . PRO A 1 172 ? -42.023 -30.161 11.697 1.00 66.00 172 PRO A O 1
ATOM 1317 N N . VAL A 1 173 ? -39.960 -30.209 12.578 1.00 69.62 173 VAL A N 1
ATOM 1318 C CA . VAL A 1 173 ? -40.332 -30.701 13.914 1.00 69.62 173 VAL A CA 1
ATOM 1319 C C . VAL A 1 173 ? -40.653 -29.534 14.830 1.00 69.62 173 VAL A C 1
ATOM 1321 O O . VAL A 1 173 ? -41.593 -29.599 15.617 1.00 69.62 173 VAL A O 1
ATOM 1324 N N . ARG A 1 174 ? -39.855 -28.466 14.743 1.00 69.19 174 ARG A N 1
ATOM 1325 C CA . ARG A 1 174 ? -39.994 -27.294 15.601 1.00 69.19 174 ARG A CA 1
ATOM 1326 C C . ARG A 1 174 ? -39.435 -26.059 14.919 1.00 69.19 174 ARG A C 1
ATOM 1328 O O . ARG A 1 174 ? -38.393 -26.121 14.272 1.00 69.19 174 ARG A O 1
ATOM 1335 N N . GLU A 1 175 ? -40.106 -24.940 15.125 1.00 70.25 175 GLU A N 1
ATOM 1336 C CA . GLU A 1 175 ? -39.623 -23.611 14.780 1.00 70.25 175 GLU A CA 1
ATOM 1337 C C . GLU A 1 175 ? -39.637 -22.760 16.040 1.00 70.25 175 GLU A C 1
ATOM 1339 O O . GLU A 1 175 ? -40.552 -22.847 16.860 1.00 70.25 175 GLU A O 1
ATOM 1344 N N . THR A 1 176 ? -38.578 -21.990 16.235 1.00 66.75 176 THR A N 1
ATOM 1345 C CA . THR A 1 176 ? -38.436 -21.132 17.400 1.00 66.75 176 THR A CA 1
ATOM 1346 C C . THR A 1 176 ? -37.703 -19.870 17.010 1.00 66.75 176 THR A C 1
ATOM 1348 O O . THR A 1 176 ? -36.787 -19.889 16.189 1.00 66.75 176 THR A O 1
ATOM 1351 N N . GLN A 1 177 ? -38.122 -18.769 17.614 1.00 66.06 177 GLN A N 1
ATOM 1352 C CA . GLN A 1 177 ? -37.451 -17.492 17.489 1.00 66.06 177 GLN A CA 1
ATOM 1353 C C . GLN A 1 177 ? -36.802 -17.149 18.810 1.00 66.06 177 GLN A C 1
ATOM 1355 O O . GLN A 1 177 ? -37.396 -17.293 19.879 1.00 66.06 177 GLN A O 1
ATOM 1360 N N . TRP A 1 178 ? -35.576 -16.677 18.714 1.00 64.62 178 TRP A N 1
ATOM 1361 C CA . TRP A 1 178 ? -34.774 -16.306 19.853 1.00 64.62 178 TRP A CA 1
ATOM 1362 C C . TRP A 1 178 ? -34.287 -14.883 19.671 1.00 64.62 178 TRP A C 1
ATOM 1364 O O . TRP A 1 178 ? -33.779 -14.531 18.607 1.00 64.62 178 TRP A O 1
ATOM 1374 N N . LYS A 1 179 ? -34.437 -14.053 20.702 1.00 59.47 179 LYS A N 1
ATOM 1375 C CA . LYS A 1 179 ? -33.732 -12.772 20.735 1.00 59.47 179 LYS A CA 1
ATOM 1376 C C . LYS A 1 179 ? -32.265 -13.038 21.059 1.00 59.47 179 LYS A C 1
ATOM 1378 O O . LYS A 1 179 ? -31.973 -13.891 21.899 1.00 59.47 179 LYS A O 1
ATOM 1383 N N . GLY A 1 180 ? -31.360 -12.306 20.414 1.00 55.91 180 GLY A N 1
ATOM 1384 C CA . GLY A 1 180 ? -29.945 -12.313 20.768 1.00 55.91 180 GLY A CA 1
ATOM 1385 C C . GLY A 1 180 ? -29.739 -12.158 22.278 1.00 55.91 180 GLY A C 1
ATOM 1386 O O . GLY A 1 180 ? -30.481 -11.423 22.931 1.00 55.91 180 GLY A O 1
ATOM 1387 N N . GLY A 1 181 ? -28.757 -12.885 22.825 1.00 55.47 181 GLY A N 1
ATOM 1388 C CA . GLY A 1 181 ? -28.348 -12.804 24.237 1.00 55.47 181 GLY A CA 1
ATOM 1389 C C . GLY A 1 181 ? -28.467 -14.057 25.062 1.00 55.47 181 GLY A C 1
ATOM 1390 O O . GLY A 1 181 ? -27.678 -14.275 25.979 1.00 55.47 181 GLY A O 1
ATOM 1391 N N . GLN A 1 182 ? -29.426 -14.907 24.723 1.00 57.47 182 GLN A N 1
ATOM 1392 C CA . GLN A 1 182 ? -29.518 -16.223 25.319 1.00 57.47 182 GLN A CA 1
ATOM 1393 C C . GLN A 1 182 ? -28.673 -17.184 24.473 1.00 57.47 182 GLN A C 1
ATOM 1395 O O . GLN A 1 182 ? -28.925 -17.400 23.288 1.00 57.47 182 GLN A O 1
ATOM 1400 N N . THR A 1 183 ? -27.598 -17.679 25.086 1.00 60.72 183 THR A N 1
ATOM 1401 C CA . THR A 1 183 ? -26.495 -18.379 24.413 1.00 60.72 183 THR A CA 1
ATOM 1402 C C . THR A 1 183 ? -26.563 -19.895 24.549 1.00 60.72 183 THR A C 1
ATOM 1404 O O . THR A 1 183 ? -25.654 -20.584 24.100 1.00 60.72 183 THR A O 1
ATOM 1407 N N . ASP A 1 184 ? -27.614 -20.432 25.163 1.00 68.88 184 ASP A N 1
ATOM 1408 C CA . ASP A 1 184 ? -27.766 -21.865 25.389 1.00 68.88 184 ASP A CA 1
ATOM 1409 C C . ASP A 1 184 ? -29.254 -22.243 25.392 1.00 68.88 184 ASP A C 1
ATOM 1411 O O . ASP A 1 184 ? -30.034 -21.768 26.226 1.00 68.88 184 ASP A O 1
ATOM 1415 N N . TYR A 1 185 ? -29.646 -23.068 24.422 1.00 71.56 185 TYR A N 1
ATOM 1416 C CA . TYR A 1 185 ? -30.983 -23.636 24.308 1.00 71.56 185 TYR A CA 1
ATOM 1417 C C . TYR A 1 185 ? -30.913 -25.141 24.502 1.00 71.56 185 TYR A C 1
ATOM 1419 O O . TYR A 1 185 ? -30.401 -25.858 23.643 1.00 71.56 185 TYR A O 1
ATOM 1427 N N . ALA A 1 186 ? -31.472 -25.607 25.615 1.00 72.38 186 ALA A N 1
ATOM 1428 C CA . ALA A 1 186 ? -31.605 -27.020 25.919 1.00 72.38 186 ALA A CA 1
ATOM 1429 C C . ALA A 1 186 ? -32.852 -27.604 25.241 1.00 72.38 186 ALA A C 1
ATOM 1431 O O . ALA A 1 186 ? -33.965 -27.091 25.381 1.00 72.38 186 ALA A O 1
ATOM 1432 N N . LEU A 1 187 ? -32.661 -28.703 24.525 1.00 71.75 187 LEU A N 1
ATOM 1433 C CA . LEU A 1 187 ? -33.713 -29.508 23.922 1.00 71.75 187 LEU A CA 1
ATOM 1434 C C . LEU A 1 187 ? -33.666 -30.900 24.532 1.00 71.75 187 LEU A C 1
ATOM 1436 O O . LEU A 1 187 ? -32.600 -31.516 24.578 1.00 71.75 187 LEU A O 1
ATOM 1440 N N . ASN A 1 188 ? -34.817 -31.401 24.970 1.00 70.94 188 ASN A N 1
ATOM 1441 C CA . ASN A 1 188 ? -34.928 -32.779 25.412 1.00 70.94 188 ASN A CA 1
ATOM 1442 C C . ASN A 1 188 ? -34.926 -33.682 24.177 1.00 70.94 188 ASN A C 1
ATOM 1444 O O . ASN A 1 188 ? -35.723 -33.492 23.259 1.00 70.94 188 ASN A O 1
ATOM 1448 N N . VAL A 1 189 ? -34.035 -34.670 24.141 1.00 66.62 189 VAL A N 1
ATOM 1449 C CA . VAL A 1 189 ? -33.909 -35.591 22.999 1.00 66.62 189 VAL A CA 1
ATOM 1450 C C . VAL A 1 189 ? -35.199 -36.401 22.800 1.00 66.62 189 VAL A C 1
ATOM 1452 O O . VAL A 1 189 ? -35.500 -36.821 21.692 1.00 66.62 189 VAL A O 1
ATOM 1455 N N . GLN A 1 190 ? -36.010 -36.565 23.846 1.00 66.69 190 GLN A N 1
ATOM 1456 C CA . GLN A 1 190 ? -37.317 -37.226 23.764 1.00 66.69 190 GLN A CA 1
ATOM 1457 C C . GLN A 1 190 ? -38.371 -36.408 22.997 1.00 66.69 190 GLN A C 1
ATOM 1459 O O . GLN A 1 190 ? -39.312 -36.986 22.457 1.00 66.69 190 GLN A O 1
ATOM 1464 N N . ASP A 1 191 ? -38.202 -35.083 22.913 1.00 64.25 191 ASP A N 1
ATOM 1465 C CA . ASP A 1 191 ? -39.124 -34.181 22.209 1.00 64.25 191 ASP A CA 1
ATOM 1466 C C . ASP A 1 191 ? -38.825 -34.100 20.700 1.00 64.25 191 ASP A C 1
ATOM 1468 O O . ASP A 1 191 ? -39.591 -33.513 19.930 1.00 64.25 191 ASP A O 1
ATOM 1472 N N . VAL A 1 192 ? -37.702 -34.674 20.257 1.00 61.06 192 VAL A N 1
ATOM 1473 C CA . VAL A 1 192 ? -37.329 -34.796 18.845 1.00 61.06 192 VAL A CA 1
ATOM 1474 C C . VAL A 1 192 ? -37.551 -36.239 18.390 1.00 61.06 192 VAL A C 1
ATOM 1476 O O . VAL A 1 192 ? -37.215 -37.189 19.090 1.00 61.06 192 VAL A O 1
ATOM 1479 N N . ALA A 1 193 ? -38.186 -36.418 17.227 1.00 56.66 193 ALA A N 1
ATOM 1480 C CA . ALA A 1 193 ? -38.567 -37.743 16.726 1.00 56.66 193 ALA A CA 1
ATOM 1481 C C . ALA A 1 193 ? -37.356 -38.707 16.654 1.00 56.66 193 ALA A C 1
ATOM 1483 O O . ALA A 1 193 ? -36.245 -38.253 16.392 1.00 56.66 193 ALA A O 1
ATOM 1484 N N . PRO A 1 194 ? -37.527 -40.030 16.831 1.00 53.16 194 PRO A N 1
ATOM 1485 C CA . PRO A 1 194 ? -36.421 -40.984 16.717 1.00 53.16 194 PRO A CA 1
ATOM 1486 C C . PRO A 1 194 ? -35.736 -40.910 15.339 1.00 53.16 194 PRO A C 1
ATOM 1488 O O . PRO A 1 194 ? -36.421 -40.845 14.320 1.00 53.16 194 PRO A O 1
ATOM 1491 N N . GLY A 1 195 ? -34.396 -40.962 15.294 1.00 51.78 195 GLY A N 1
ATOM 1492 C CA . GLY A 1 195 ? -33.633 -41.084 14.037 1.00 51.78 195 GLY A CA 1
ATOM 1493 C C . GLY A 1 195 ? -32.864 -39.844 13.557 1.00 51.78 195 GLY A C 1
ATOM 1494 O O . GLY A 1 195 ? -32.466 -39.794 12.394 1.00 51.78 195 GLY A O 1
ATOM 1495 N N . PHE A 1 196 ? -32.615 -38.853 14.415 1.00 51.16 196 PHE A N 1
ATOM 1496 C CA . PHE A 1 196 ? -31.716 -37.742 14.083 1.00 51.16 196 PHE A CA 1
ATOM 1497 C C . PHE A 1 196 ? -30.242 -38.161 14.164 1.00 51.16 196 PHE A C 1
ATOM 1499 O O . PHE A 1 196 ? -29.762 -38.558 15.223 1.00 51.16 196 PHE A O 1
ATOM 1506 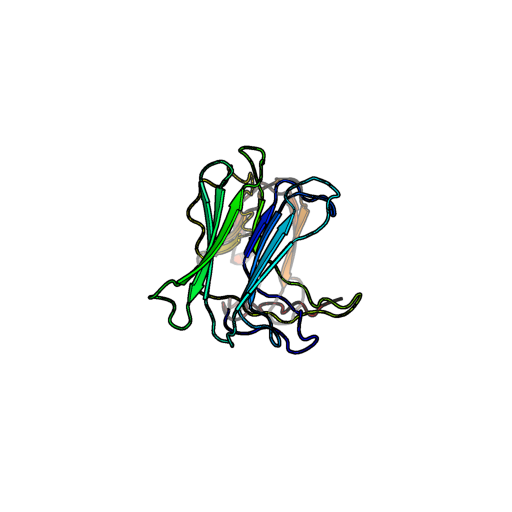N N . ILE A 1 197 ? -29.505 -38.007 13.062 1.00 45.81 197 ILE A N 1
ATOM 1507 C CA . ILE A 1 197 ? -28.038 -38.061 13.032 1.00 45.81 197 ILE A CA 1
ATOM 1508 C C . ILE A 1 197 ? -27.548 -36.649 12.703 1.00 45.81 197 ILE A C 1
ATOM 1510 O O . ILE A 1 197 ? -27.845 -36.124 11.630 1.00 45.81 197 ILE A O 1
ATOM 1514 N N . PHE A 1 198 ? -26.795 -36.026 13.612 1.00 43.56 198 PHE A N 1
ATOM 1515 C CA . PHE A 1 198 ? -26.078 -34.788 13.310 1.00 43.56 198 PHE A CA 1
ATOM 1516 C C . PHE A 1 198 ? -24.836 -35.135 12.495 1.00 43.56 198 PHE A C 1
ATOM 1518 O O . PHE A 1 198 ? -23.819 -35.543 13.054 1.00 43.56 198 PHE A O 1
ATOM 1525 N N . ASN A 1 199 ? -24.930 -34.993 11.174 1.00 36.06 199 ASN A N 1
ATOM 1526 C CA . ASN A 1 199 ? -23.775 -35.101 10.296 1.00 36.06 199 ASN A CA 1
ATOM 1527 C C . ASN A 1 199 ? -23.020 -33.754 10.304 1.00 36.06 199 ASN A C 1
ATOM 1529 O O . ASN A 1 199 ? -23.586 -32.763 9.839 1.00 36.06 199 ASN A O 1
ATOM 1533 N N . PRO A 1 200 ? -21.783 -33.662 10.833 1.00 40.50 200 PRO A N 1
ATOM 1534 C CA . PRO A 1 200 ? -21.012 -32.415 10.801 1.00 40.50 200 PRO A CA 1
ATOM 1535 C C . PRO A 1 200 ? -20.578 -32.014 9.379 1.00 40.50 200 PRO A C 1
ATOM 1537 O O . PRO A 1 200 ? -20.070 -30.913 9.170 1.00 40.50 200 PRO A O 1
ATOM 1540 N N . GLU A 1 201 ? -20.809 -32.857 8.374 1.00 34.34 201 GLU A N 1
ATOM 1541 C CA . GLU A 1 201 ? -20.463 -32.569 6.986 1.00 34.34 201 GLU A CA 1
ATOM 1542 C C . GLU A 1 201 ? -21.554 -31.771 6.262 1.00 34.34 201 GLU A C 1
ATOM 1544 O O . GLU A 1 201 ? -22.307 -32.297 5.446 1.00 34.34 201 GLU A O 1
ATOM 1549 N N . ARG A 1 202 ? -21.625 -30.471 6.568 1.00 34.06 202 ARG A N 1
ATOM 1550 C CA . ARG A 1 202 ? -21.831 -29.376 5.596 1.00 34.06 202 ARG A CA 1
ATOM 1551 C C . ARG A 1 202 ? -21.823 -28.030 6.325 1.00 34.06 202 ARG A C 1
ATOM 1553 O O . ARG A 1 202 ? -22.834 -27.346 6.441 1.00 34.06 202 ARG A O 1
ATOM 1560 N N . ALA A 1 203 ? -20.631 -27.580 6.705 1.00 33.06 203 ALA A N 1
ATOM 1561 C CA . ALA A 1 203 ? -20.316 -26.178 6.472 1.00 33.06 203 ALA A CA 1
ATOM 1562 C C . ALA A 1 203 ? -20.173 -26.026 4.950 1.00 33.06 203 ALA A C 1
ATOM 1564 O O . ALA A 1 203 ? -19.085 -26.167 4.395 1.00 33.06 203 ALA A O 1
ATOM 1565 N N . THR A 1 204 ? -21.284 -25.833 4.233 1.00 33.50 204 THR A N 1
ATOM 1566 C CA . THR A 1 204 ? -21.162 -25.255 2.898 1.00 33.50 204 THR A CA 1
ATOM 1567 C C . THR A 1 204 ? -20.660 -23.843 3.122 1.00 33.50 204 THR A C 1
ATOM 1569 O O . THR A 1 204 ? -21.428 -22.970 3.524 1.00 33.50 204 THR A O 1
ATOM 1572 N N . ASN A 1 205 ? -19.370 -23.629 2.875 1.00 32.53 205 ASN A N 1
ATOM 1573 C CA . ASN A 1 205 ? -18.900 -22.331 2.433 1.00 32.53 205 ASN A CA 1
ATOM 1574 C C . ASN A 1 205 ? -19.791 -21.953 1.251 1.00 32.53 205 ASN A C 1
ATOM 1576 O O . ASN A 1 205 ? -19.629 -22.471 0.144 1.00 32.53 205 ASN A O 1
ATOM 1580 N N . ALA A 1 206 ? -20.780 -21.100 1.510 1.00 30.30 206 ALA A N 1
ATOM 1581 C CA . ALA A 1 206 ? -21.377 -20.309 0.465 1.00 30.30 206 ALA A CA 1
ATOM 1582 C C . ALA A 1 206 ? -20.234 -19.455 -0.085 1.00 30.30 206 ALA A C 1
ATOM 1584 O O . ALA A 1 206 ? -19.854 -18.434 0.484 1.00 30.30 206 ALA A O 1
ATOM 1585 N N . PHE A 1 207 ? -19.646 -19.933 -1.179 1.00 29.88 207 PHE A N 1
ATOM 1586 C CA . PHE A 1 207 ? -19.158 -19.051 -2.219 1.00 29.88 207 PHE A CA 1
ATOM 1587 C C . PHE A 1 207 ? -20.241 -17.990 -2.427 1.00 29.88 207 PHE A C 1
ATOM 1589 O O . PHE A 1 207 ? -21.353 -18.322 -2.832 1.00 29.88 207 PHE A O 1
ATOM 1596 N N . HIS A 1 208 ? -19.930 -16.739 -2.108 1.00 29.64 208 HIS A N 1
ATOM 1597 C CA . HIS A 1 208 ? -20.642 -15.608 -2.675 1.00 29.64 208 HIS A CA 1
ATOM 1598 C C . HIS A 1 208 ? -20.071 -15.384 -4.079 1.00 29.64 208 HIS A C 1
ATOM 1600 O O . HIS A 1 208 ? -18.902 -15.006 -4.194 1.00 29.64 208 HIS A O 1
ATOM 1606 N N . PRO A 1 209 ? -20.846 -15.614 -5.152 1.00 30.70 209 PRO A N 1
ATOM 1607 C CA . PRO A 1 209 ? -20.627 -14.901 -6.389 1.00 30.70 209 PRO A CA 1
ATOM 1608 C C . PRO A 1 209 ? -21.074 -13.446 -6.204 1.00 30.70 209 PRO A C 1
ATOM 1610 O O . PRO A 1 209 ? -22.043 -13.147 -5.502 1.00 30.70 209 PRO A O 1
ATOM 1613 N N . PHE A 1 210 ? -20.308 -12.564 -6.832 1.00 31.09 21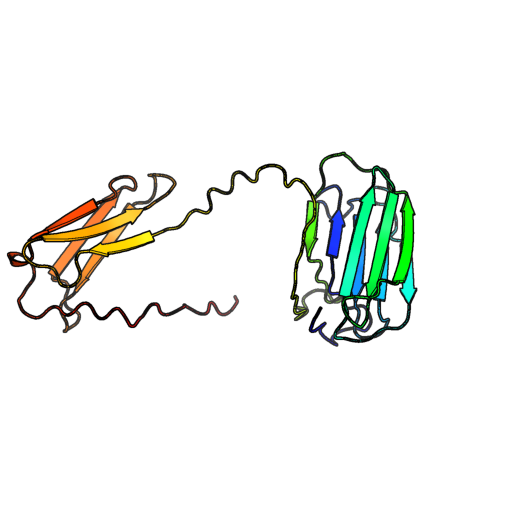0 PHE A N 1
ATOM 1614 C CA . PHE A 1 210 ? -20.574 -11.144 -7.003 1.00 31.09 210 PHE A CA 1
ATOM 1615 C C . PHE A 1 210 ? -21.992 -10.863 -7.518 1.00 31.09 210 PHE A C 1
ATOM 1617 O O . PHE A 1 210 ? -22.453 -11.540 -8.436 1.00 31.09 210 PHE A O 1
ATOM 1624 N N . HIS A 1 211 ? -22.597 -9.794 -6.998 1.00 40.38 211 HIS A N 1
ATOM 1625 C CA . HIS A 1 211 ? -23.410 -8.836 -7.750 1.00 40.38 211 HIS A CA 1
ATOM 1626 C C . HIS A 1 211 ? -23.131 -7.434 -7.211 1.00 40.38 211 HIS A C 1
ATOM 1628 O O . HIS A 1 211 ? -23.028 -7.301 -5.970 1.00 40.38 211 HIS A O 1
#

Foldseek 3Di:
DQDKDPLDQPWWKFKKKWQDPDPQTWIWTWTQGANFGIKIWTDQDRNDDIDMFGDDHHPPKHKDWDDDQQKIWIWIDPPVPDIDTGDIDGHHHDPDIDIDIDGGSVDPPDHMPDDDDPDDDDDDDPPDPPPVQDQDWDWDDVVDDFKIKTFTAGDPQADWDWDFDADPVRHTLDIDIDGHDPGIDIDTPVSDDPDDHPDPPDPPPPPDDDD

Nearest PDB structures (foldseek):
  3mep-assembly1_A  TM=7.210E-01  e=6.660E-03  Pectobacterium atrosepticum SCRI1043
  3o12-assembly1_A  TM=7.096E-01  e=6.010E-03  Saccharomyces cerevisiae
  6ms3-assembly1_B  TM=7.502E-01  e=4.223E-02  Bacillus licheniformis DSM 13 = ATCC 14580
  6ms2-assembly1_A-2  TM=7.458E-01  e=1.119E-01  Bacillus licheniformis DSM 13 = ATCC 14580
  2x1g-assembly2_D  TM=3.240E-01  e=4.501E+00  Drosophila melanogaster

Sequence (211 aa):
MKHVGNIYSWAKAGVMIRETLQTNSKHSMCVLTPGNGFANQWRDQTAGGSDNVDTAGTEPGWVKLERLGNTFTSYFSTDGNNWNLLNTATISMQDTVYAGLANCSHITGTLNDGVFDNIRINGVALAVNQAQQDVVLQVYPNPAGQTLHIRFREPNNSTTVSARILRSDGQPVRETQWKGGQTDYALNVQDVAPGFIFNPERATNAFHPFH

Mean predicted aligned error: 15.23 Å

Secondary structure (DSSP, 8-state):
--B--TTSTT-EEEEEEES-SSTT--EEEEEEETTTEEEEEEESSTT---EEEEE---SS-EEEEEEETTEEEEEEESSSSSPEEEEEEE----SS-EEEEEEE-SSTT-----B--S----S------------EEEEESSS-SSEEEEEEE-SSS-PEEEEEEE-TTS-EEEEEEEETT---EEEEGGGS-TT----------------